Protein 8S5T (pdb70)

Organism: Rattus norvegicus (NCBI:txid10116)

GO terms:
  GO:0005634 nucleus (C, EXP)
  GO:0005515 protein binding (F, IPI)
  GO:0000139 Golgi membrane (C, IDA)
  GO:0031252 cell leading edge (C, IDA)
  GO:0050921 positive regulation of chemotaxis (P, IMP)
  GO:0060491 regulation of cell projection assembly (P, IMP)
  GO:0008092 cytoskeletal protein binding (F, IPI)
  GO:0005829 cytosol (C, TAS)
  GO:0042802 identical protein binding (F, IPI)
  GO:0031410 cytoplasmic vesicle (C, IDA)
  GO:0010324 membrane invagination (P, IDA)
  GO:0016050 vesicle organization (P, IDA)
  GO:2000370 positive regulation of clathrin-dependent endocytosis (P, IDA)
  GO:0030050 vesicle transport along actin filament (P, IDA)
  GO:0051491 positive regulation of filopodium assembly (P, IDA)
  GO:0097320 plasma membrane tubulation (P, IDA)
  GO:0006900 vesicle budding from membrane (P, IDA)
  GO:0098794 postsynapse (C, IMP)
  GO:0098978 glutamatergic synapse (C, IMP)
  GO:0098974 postsynaptic actin cytoskeleton organization (P, IMP)

InterPro domains:
  IPR000095 CRIB domain [PF00786] (199-257)
  IPR000095 CRIB domain [PS50108] (200-213)
  IPR000095 CRIB domain [SM00285] (200-236)
  IPR000697 WH1/EVH1 domain [PF00568] (28-133)
  IPR000697 WH1/EVH1 domain [PS50229] (31-138)
  IPR000697 WH1/EVH1 domain [SM00461] (31-135)
  IPR003124 WH2 domain [PF02205] (399-423)
  IPR003124 WH2 domain [PF02205] (427-446)
  IPR003124 WH2 domain [PS51082] (401-418)
  IPR003124 WH2 domain [PS51082] (429-446)
  IPR003124 WH2 domain [SM00246] (401-418)
  IPR003124 WH2 domain [SM00246] (429-446)
  IPR011026 Actin nucleation-promoting factor WAS, C-terminal [SSF47912] (204-300)
  IPR011026 Actin nucleation-promoting factor WAS, C-terminal [SSF47912] (378-489)
  IPR011993 PH-like domain superfamily [G3DSA:2.30.29.30] (6-147)
  IPR033927 WASP family, EVH1 domain [cd01205] (37-135)
  IPR036936 CRIB domain superfamily [G3DSA:3.90.810.10] (201-272)
  IPR036936 CRIB domain superfamily [G3DSA:3.90.810.10] (425-489)

Secondary structure (DSSP, 8-state):
---SS-GGGTTPPPSS-B--GGGEETTTEE-SSSS-HHHHHHHHHTT--HHHHSSHHHHHHHHHHHHHTTHHHHHHHHHHHHHHHHHHHT---/--SHHHHHHHHHHHHHHHHHHHHHHHHHHHHHHHHHHHHHHHHTTTHHHHHHHHHHHHHHHHHHHHHHHTT-S-SS--S---HHHHHHHHHHHHHHHHHHHHHHS-------HHHHHHHHHHHHGGGB-TTS-HHHHHHHHHHHTSTTSSSS--HHHHHHHHHHHHHHHHH-GGGHHHHHHHHHHHHHHHHHHHHHHHHT----GGGTTHHHHHHHHHHHHHHH-HHHHHHHHHHHHHTSS--

Solvent-accessible surface area: 17742 Å² total; per-residue (Å²): 71,202,55,87,136,73,32,114,119,56,59,114,121,147,65,57,92,114,20,98,46,62,18,88,127,68,17,142,118,14,6,87,41,1,44,78,54,0,52,60,18,68,108,103,103,22,95,20,2,59,15,0,0,8,76,4,0,35,85,8,0,77,56,5,67,69,62,21,31,55,82,26,110,25,130,74,94,121,44,128,97,42,143,5,16,71,70,0,79,80,6,1,42,54,2,5,146,16,0,46,121,29,20,103,104,54,168,142,92,63,23,4,9,4,2,0,1,1,0,0,0,2,1,1,3,15,17,7,40,70,60,34,37,2,49,64,0,3,77,37,1,22,50,10,5,1,8,97,89,31,149,60,90,11,91,70,20,18,41,91,1,0,67,3,0,19,129,0,36,116,96,58,74,88,35,16,9,59,2,17,36,18,1,0,101,44,0,14,60,10,0,112,56,30,10,45,61,53,65,152,104,138,84,75,117,99,61,15,169,7,3,78,48,0,21,123,6,6,73,28,0,13,48,36,31,13,13,2,10,0,2,0,2,4,3,0,0,7,40,0,2,87,182,140,177,38,118,12,75,21,74,40,9,18,53,115,18,98,12,115,34,53,16,43,33,7,14,55,21,54,77,0,0,48,69,141,35,18,29,96,32,1,62,73,41,2,84,128,79,65,35,37,107,65,76,0,90,60,70,135,46,0,70,96,22,20,68,116,1,71,158,69,44,17,26,62,31,16,10,50,83,28,88,139,89,58,110,94,93,121,132,134,61,91,169,202

Nearest PDB structures (foldseek):
  8s5t-assembly1_D  TM=1.004E+00  e=2.444E-31  Chlamydia
  8s5r-assembly1_B  TM=9.324E-01  e=1.170E-24  Chlamydia
  8s5r-assembly2_A  TM=9.293E-01  e=1.170E-24  Chlamydia
  8s5t-assembly1_A  TM=1.011E+00  e=2.077E-15  Rattus norvegicus
  2k42-assembly1_A  TM=7.975E-01  e=6.088E-07  Homo sapiens

Structure (mmCIF, N/CA/C/O backbone):
data_8S5T
#
_entry.id   8S5T
#
_cell.length_a   120.222
_cell.length_b   120.222
_cell.length_c   65.241
_cell.angle_alpha   90.000
_cell.angle_beta   90.000
_cell.angle_gamma   120.000
#
_symmetry.space_group_name_H-M   'P 31 2 1'
#
loop_
_entity.id
_entity.type
_entity.pdbx_description
1 polymer 'Effector SemD'
2 polymer 'Neural Wiskott-Aldrich syndrome protein'
#
loop_
_atom_site.group_PDB
_atom_site.id
_atom_site.type_symbol
_atom_site.label_atom_id
_atom_site.label_alt_id
_atom_site.label_comp_id
_atom_site.label_asym_id
_atom_site.label_entity_id
_atom_site.label_seq_id
_atom_site.pdbx_PDB_ins_code
_atom_site.Cartn_x
_atom_site.Cartn_y
_atom_site.Cartn_z
_atom_site.occupancy
_atom_site.B_iso_or_equiv
_atom_site.auth_seq_id
_atom_site.auth_comp_id
_atom_site.auth_asym_id
_atom_site.auth_atom_id
_atom_site.pdbx_PDB_model_num
ATOM 1 N N . ALA A 1 70 ? -82.21782 -42.09405 17.32839 1.000 100.31441 70 ALA D N 1
ATOM 2 C CA . ALA A 1 70 ? -81.43002 -42.75386 18.36067 1.000 104.48434 70 ALA D CA 1
ATOM 3 C C . ALA A 1 70 ? -82.28867 -43.44526 19.47043 1.000 119.90176 70 ALA D C 1
ATOM 4 O O . ALA A 1 70 ? -81.83973 -43.51205 20.62371 1.000 128.53288 70 ALA D O 1
ATOM 6 N N . MET A 1 71 ? -83.48327 -43.96781 19.11880 1.000 120.98219 71 MET D N 1
ATOM 7 C CA . MET A 1 71 ? -84.37811 -44.62750 20.08673 1.000 119.62175 71 MET D CA 1
ATOM 8 C C . MET A 1 71 ? -83.66423 -45.72304 20.88272 1.000 118.29897 71 MET D C 1
ATOM 9 O O . MET A 1 71 ? -83.64489 -45.69492 22.12076 1.000 123.18071 71 MET D O 1
ATOM 14 N N . SER A 1 72 ? -83.10028 -46.71518 20.18339 1.000 108.10122 72 SER D N 1
ATOM 15 C CA . SER A 1 72 ? -82.46208 -47.85760 20.83119 1.000 109.31879 72 SER D CA 1
ATOM 16 C C . SER A 1 72 ? -81.23150 -47.43910 21.64092 1.000 111.66527 72 SER D C 1
ATOM 17 O O . SER A 1 72 ? -80.59050 -46.41577 21.37434 1.000 107.84036 72 SER D O 1
ATOM 20 N N . SER A 1 73 ? -80.89958 -48.25311 22.64992 1.000 114.06785 73 SER D N 1
ATOM 21 C CA . SER A 1 73 ? -79.72725 -47.96978 23.47258 1.000 113.76095 73 SER D CA 1
ATOM 22 C C . SER A 1 73 ? -78.44825 -48.02318 22.65196 1.000 107.59859 73 SER D C 1
ATOM 23 O O . SER A 1 73 ? -77.41899 -47.47064 23.06600 1.000 106.56550 73 SER D O 1
ATOM 26 N N . GLU A 1 74 ? -78.50318 -48.63753 21.47611 1.000 103.82048 74 GLU D N 1
ATOM 27 C CA . GLU A 1 74 ? -77.28687 -49.06062 20.81591 1.000 102.67112 74 GLU D CA 1
ATOM 28 C C . GLU A 1 74 ? -77.00020 -48.21738 19.58836 1.000 97.07906 74 GLU D C 1
ATOM 29 O O . GLU A 1 74 ? -75.86411 -48.17457 19.11187 1.000 94.70709 74 GLU D O 1
ATOM 35 N N . VAL A 1 75 ? -78.04940 -47.58280 19.07650 1.000 96.57398 75 VAL D N 1
ATOM 36 C CA . VAL A 1 75 ? -77.98932 -46.52995 18.07696 1.000 90.41239 75 VAL D CA 1
ATOM 37 C C . VAL A 1 75 ? -77.76563 -45.17261 18.71875 1.000 93.29120 75 VAL D C 1
ATOM 38 O O . VAL A 1 75 ? -77.23884 -44.25632 18.07844 1.000 94.63313 75 VAL D O 1
ATOM 42 N N . ALA A 1 76 ? -78.19376 -44.98957 19.96422 1.000 95.50697 76 ALA D N 1
ATOM 43 C CA . ALA A 1 76 ? -77.94222 -43.71179 20.59563 1.000 90.46536 76 ALA D CA 1
ATOM 44 C C . ALA A 1 76 ? -76.45167 -43.49699 20.78674 1.000 93.85013 76 ALA D C 1
ATOM 45 O O . ALA A 1 76 ? -75.97605 -42.36364 20.65216 1.000 92.27045 76 ALA D O 1
ATOM 47 N N . LYS A 1 77 ? -75.70122 -44.57372 21.07183 1.000 93.94979 77 LYS D N 1
ATOM 48 C CA . LYS A 1 77 ? -74.24944 -44.46225 21.19404 1.000 92.54417 77 LYS D CA 1
ATOM 49 C C . LYS A 1 77 ? -73.61181 -44.16939 19.84702 1.000 93.73779 77 LYS D C 1
ATOM 50 O O . LYS A 1 77 ? -72.70939 -43.33225 19.74900 1.000 96.29997 77 LYS D O 1
ATOM 56 N N . LEU A 1 78 ? -74.02389 -44.89039 18.80185 1.000 91.49918 78 LEU D N 1
ATOM 57 C CA . LEU A 1 78 ? -73.56828 -44.53886 17.46277 1.000 84.46499 78 LEU D CA 1
ATOM 58 C C . LEU A 1 78 ? -73.82273 -43.07157 17.16961 1.000 88.34767 78 LEU D C 1
ATOM 59 O O . LEU A 1 78 ? -72.93487 -42.35865 16.68849 1.000 89.52460 78 LEU D O 1
ATOM 64 N N . VAL A 1 79 ? -75.03756 -42.59874 17.45326 1.000 88.56612 79 VAL D N 1
ATOM 65 C CA . VAL A 1 79 ? -75.34485 -41.20389 17.18312 1.000 83.08500 79 VAL D CA 1
ATOM 66 C C . VAL A 1 79 ? -74.43851 -40.31595 18.00371 1.000 86.41161 79 VAL D C 1
ATOM 67 O O . VAL A 1 79 ? -73.78536 -39.41688 17.47172 1.000 89.37833 79 VAL D O 1
ATOM 71 N N . SER A 1 80 ? -74.33979 -40.59285 19.30473 1.000 89.93821 80 SER D N 1
ATOM 72 C CA . SER A 1 80 ? -73.52577 -39.75040 20.17641 1.000 91.70015 80 SER D CA 1
ATOM 73 C C . SER A 1 80 ? -72.06633 -39.71442 19.72635 1.000 88.05956 80 SER D C 1
ATOM 74 O O . SER A 1 80 ? -71.47250 -38.63497 19.60155 1.000 87.90366 80 SER D O 1
ATOM 77 N N . GLU A 1 81 ? -71.46774 -40.88541 19.48062 1.000 86.46760 81 GLU D N 1
ATOM 78 C CA . GLU A 1 81 ? -70.04735 -40.91784 19.14516 1.000 87.77949 81 GLU D CA 1
ATOM 79 C C . GLU A 1 81 ? -69.76069 -40.14250 17.86839 1.000 88.78425 81 GLU D C 1
ATOM 80 O O . GLU A 1 81 ? -68.82193 -39.33552 17.81815 1.000 93.51529 81 GLU D O 1
ATOM 86 N N . LEU A 1 82 ? -70.56282 -40.36775 16.82721 1.000 82.00236 82 LEU D N 1
ATOM 87 C CA . LEU A 1 82 ? -70.35124 -39.66201 15.57001 1.000 79.03972 82 LEU D CA 1
ATOM 88 C C . LEU A 1 82 ? -70.66678 -38.17007 15.71198 1.000 80.66876 82 LEU D C 1
ATOM 89 O O . LEU A 1 82 ? -69.89125 -37.32517 15.25012 1.000 77.50026 82 LEU D O 1
ATOM 94 N N . LYS A 1 83 ? -71.81294 -37.82834 16.32496 1.000 82.22915 83 LYS D N 1
ATOM 95 C CA . LYS A 1 83 ? -72.08384 -36.46751 16.78805 1.000 81.41258 83 LYS D CA 1
ATOM 96 C C . LYS A 1 83 ? -70.82746 -35.79874 17.29556 1.000 86.11338 83 LYS D C 1
ATOM 97 O O . LYS A 1 83 ? -70.39941 -34.75365 16.79091 1.000 83.83500 83 LYS D O 1
ATOM 103 N N . ASP A 1 84 ? -70.24064 -36.42442 18.31499 1.000 89.13766 84 ASP D N 1
ATOM 104 C CA . ASP A 1 84 ? -69.07726 -35.87343 18.99402 1.000 90.79480 84 ASP D CA 1
ATOM 105 C C . ASP A 1 84 ? -67.89301 -35.74801 18.04123 1.000 90.09984 84 ASP D C 1
ATOM 106 O O . ASP A 1 84 ? -67.30372 -34.66552 17.89398 1.000 88.17632 84 ASP D O 1
ATOM 111 N N . ALA A 1 85 ? -67.54068 -36.85283 17.37696 1.000 86.75722 85 ALA D N 1
ATOM 112 C CA . ALA A 1 85 ? -66.45777 -36.84569 16.39714 1.000 87.63754 85 ALA D CA 1
ATOM 113 C C . ALA A 1 85 ? -66.57906 -35.68082 15.40825 1.000 88.78297 85 ALA D C 1
ATOM 114 O O . ALA A 1 85 ? -65.60842 -34.95239 15.15811 1.000 86.39037 85 ALA D O 1
ATOM 116 N N . VAL A 1 86 ? -67.76730 -35.48592 14.83435 1.000 87.24024 86 VAL D N 1
ATOM 117 C CA . VAL A 1 86 ? -67.92436 -34.41067 13.85968 1.000 83.17946 86 VAL D CA 1
ATOM 118 C C . VAL A 1 86 ? -67.79702 -33.05641 14.53496 1.000 85.25539 86 VAL D C 1
ATOM 119 O O . VAL A 1 86 ? -67.24643 -32.11200 13.95852 1.000 87.84390 86 VAL D O 1
ATOM 123 N N . HIS A 1 87 ? -68.30065 -32.92799 15.75940 1.000 87.00136 87 HIS D N 1
ATOM 124 C CA . HIS A 1 87 ? -68.35182 -31.59249 16.33339 1.000 88.09031 87 HIS D CA 1
ATOM 125 C C . HIS A 1 87 ? -66.97554 -31.16160 16.80016 1.000 88.67750 87 HIS D C 1
ATOM 126 O O . HIS A 1 87 ? -66.51312 -30.06374 16.46699 1.000 89.00501 87 HIS D O 1
ATOM 133 N N . SER A 1 88 ? -66.29613 -32.02852 17.55128 1.000 84.44333 88 SER D N 1
ATOM 134 C CA . SER A 1 88 ? -65.03552 -31.61370 18.14045 1.000 84.92902 88 SER D CA 1
ATOM 135 C C . SER A 1 88 ? -63.93543 -31.54088 17.09514 1.000 82.37415 88 SER D C 1
ATOM 136 O O . SER A 1 88 ? -62.95883 -30.81130 17.28445 1.000 85.89616 88 SER D O 1
ATOM 139 N N . HIS A 1 89 ? -64.08386 -32.25312 15.97841 1.000 82.85899 89 HIS D N 1
ATOM 140 C CA . HIS A 1 89 ? -63.26291 -31.95111 14.80648 1.000 87.90610 89 HIS D CA 1
ATOM 141 C C . HIS A 1 89 ? -63.46229 -30.50860 14.35122 1.000 87.32936 89 HIS D C 1
ATOM 142 O O . HIS A 1 89 ? -62.54302 -29.68582 14.41906 1.000 88.89115 89 HIS D O 1
ATOM 149 N N . ALA A 1 90 ? -64.66237 -30.19183 13.85332 1.000 86.43153 90 ALA D N 1
ATOM 150 C CA . ALA A 1 90 ? -64.94108 -28.85645 13.34348 1.000 86.50983 90 ALA D CA 1
ATOM 151 C C . ALA A 1 90 ? -64.83057 -27.79536 14.43263 1.000 87.50778 90 ALA D C 1
ATOM 152 O O . ALA A 1 90 ? -64.75356 -26.59625 14.11775 1.000 84.01481 90 ALA D O 1
ATOM 154 N N . GLU A 1 91 ? -64.82880 -28.21313 15.70357 1.000 87.12852 91 GLU D N 1
ATOM 155 C CA . GLU A 1 91 ? -64.52531 -27.30095 16.79728 1.000 85.44641 91 GLU D CA 1
ATOM 156 C C . GLU A 1 91 ? -63.04198 -26.96908 16.83688 1.000 84.02062 91 GLU D C 1
ATOM 157 O O . GLU A 1 91 ? -62.66443 -25.79411 16.83200 1.000 83.85001 91 GLU D O 1
ATOM 163 N N . SER A 1 92 ? -62.19261 -27.99266 16.86452 1.000 83.17274 92 SER D N 1
ATOM 164 C CA . SER A 1 92 ? -60.75450 -27.79475 16.76794 1.000 80.12871 92 SER D CA 1
ATOM 165 C C . SER A 1 92 ? -60.33273 -27.08259 15.48071 1.000 81.00898 92 SER D C 1
ATOM 166 O O . SER A 1 92 ? -59.27203 -26.45137 15.46028 1.000 79.50945 92 SER D O 1
ATOM 169 N N . GLN A 1 93 ? -61.11037 -27.18299 14.39630 1.000 84.98952 93 GLN D N 1
ATOM 170 C CA . GLN A 1 93 ? -60.80209 -26.37946 13.21075 1.000 81.00581 93 GLN D CA 1
ATOM 171 C C . GLN A 1 93 ? -61.05727 -24.90417 13.45101 1.000 80.07741 93 GLN D C 1
ATOM 172 O O . GLN A 1 93 ? -60.31408 -24.07003 12.92445 1.000 80.40504 93 GLN D O 1
ATOM 178 N N . LYS A 1 94 ? -62.11038 -24.56589 14.21426 1.000 82.89051 94 LYS D N 1
ATOM 179 C CA . LYS A 1 94 ? -62.37716 -23.16773 14.53883 1.000 75.09171 94 LYS D CA 1
ATOM 180 C C . LYS A 1 94 ? -61.20391 -22.56000 15.28041 1.000 75.21837 94 LYS D C 1
ATOM 181 O O . LYS A 1 94 ? -60.71916 -21.48448 14.91748 1.000 84.08104 94 LYS D O 1
ATOM 187 N N . VAL A 1 95 ? -60.72887 -23.24177 16.31783 1.000 74.16740 95 VAL D N 1
ATOM 188 C CA . VAL A 1 95 ? -59.55529 -22.82323 17.08147 1.000 78.41138 95 VAL D CA 1
ATOM 189 C C . VAL A 1 95 ? -58.38221 -22.51073 16.15528 1.000 81.86576 95 VAL D C 1
ATOM 190 O O . VAL A 1 95 ? -58.02299 -21.34095 15.97068 1.000 83.96133 95 VAL D O 1
ATOM 194 N N . LEU A 1 96 ? -57.78435 -23.55300 15.57078 1.000 80.31007 96 LEU D N 1
ATOM 195 C CA . LEU A 1 96 ? -56.74727 -23.41766 14.55531 1.000 78.36302 96 LEU D CA 1
ATOM 196 C C . LEU A 1 96 ? -56.95147 -22.23753 13.61958 1.000 81.21050 96 LEU D C 1
ATOM 197 O O . LEU A 1 96 ? -55.98184 -21.56919 13.25235 1.000 84.99051 96 LEU D O 1
ATOM 202 N N . LYS A 1 97 ? -58.19170 -21.99202 13.19271 1.000 80.45687 97 LYS D N 1
ATOM 203 C CA . LYS A 1 97 ? -58.42170 -20.89470 12.26168 1.000 84.28891 97 LYS D CA 1
ATOM 204 C C . LYS A 1 97 ? -58.15255 -19.55046 12.92218 1.000 82.96763 97 LYS D C 1
ATOM 205 O O . LYS A 1 97 ? -57.53996 -18.66562 12.30940 1.000 85.76055 97 LYS D O 1
ATOM 211 N N . LYS A 1 98 ? -58.59024 -19.38729 14.17539 1.000 77.29707 98 LYS D N 1
ATOM 212 C CA . LYS A 1 98 ? -58.33981 -18.14820 14.90740 1.000 85.65498 98 LYS D CA 1
ATOM 213 C C . LYS A 1 98 ? -56.85027 -17.93627 15.14690 1.000 86.75204 98 LYS D C 1
ATOM 214 O O . LYS A 1 98 ? -56.32793 -16.83659 14.92228 1.000 90.86479 98 LYS D O 1
ATOM 220 N N . VAL A 1 99 ? -56.15728 -18.96840 15.63092 1.000 79.74914 99 VAL D N 1
ATOM 221 C CA . VAL A 1 99 ? -54.71292 -18.87757 15.81706 1.000 79.25071 99 VAL D CA 1
ATOM 222 C C . VAL A 1 99 ? -54.02704 -18.54863 14.48844 1.000 83.36980 99 VAL D C 1
ATOM 223 O O . VAL A 1 99 ? -53.16094 -17.66923 14.42122 1.000 83.27317 99 VAL D O 1
ATOM 227 N N . SER A 1 100 ? -54.42886 -19.22412 13.40149 1.000 86.98885 100 SER D N 1
ATOM 228 C CA . SER A 1 100 ? -53.87155 -18.92937 12.07768 1.000 83.81441 100 SER D CA 1
ATOM 229 C C . SER A 1 100 ? -54.07846 -17.47255 11.69463 1.000 83.19098 100 SER D C 1
ATOM 230 O O . SER A 1 100 ? -53.12194 -16.77162 11.35730 1.000 86.22977 100 SER D O 1
ATOM 233 N N . GLN A 1 101 ? -55.32889 -17.00051 11.73359 1.000 86.88133 101 GLN D N 1
ATOM 234 C CA . GLN A 1 101 ? -55.62027 -15.60677 11.38563 1.000 88.70562 101 GLN D CA 1
ATOM 235 C C . GLN A 1 101 ? -54.84797 -14.60206 12.24503 1.000 87.69332 101 GLN D C 1
ATOM 236 O O . GLN A 1 101 ? -54.43175 -13.54610 11.74489 1.000 85.59355 101 GLN D O 1
ATOM 242 N N . GLU A 1 102 ? -54.64001 -14.89894 13.52983 1.000 88.36374 102 GLU D N 1
ATOM 243 C CA . GLU A 1 102 ? -53.76891 -14.04401 14.33533 1.000 87.99693 102 GLU D CA 1
ATOM 244 C C . GLU A 1 102 ? -52.36200 -14.02292 13.76024 1.000 84.46950 102 GLU D C 1
ATOM 245 O O . GLU A 1 102 ? -51.84548 -12.97375 13.36524 1.000 85.89479 102 GLU D O 1
ATOM 251 N N . LEU A 1 103 ? -51.74602 -15.19507 13.66888 1.000 87.05265 103 LEU D N 1
ATOM 252 C CA . LEU A 1 103 ? -50.39077 -15.31083 13.15208 1.000 80.81255 103 LEU D CA 1
ATOM 253 C C . LEU A 1 103 ? -50.25034 -14.67752 11.77032 1.000 77.62010 103 LEU D C 1
ATOM 254 O O . LEU A 1 103 ? -49.19678 -14.12001 11.45127 1.000 74.28705 103 LEU D O 1
ATOM 259 N N . GLN A 1 104 ? -51.31749 -14.72136 10.96413 1.000 78.82767 104 GLN D N 1
ATOM 260 C CA . GLN A 1 104 ? -51.31367 -14.15932 9.61454 1.000 74.80645 104 GLN D CA 1
ATOM 261 C C . GLN A 1 104 ? -51.30943 -12.63513 9.62279 1.000 78.63488 104 GLN D C 1
ATOM 262 O O . GLN A 1 104 ? -50.50866 -12.00824 8.92849 1.000 77.39919 104 GLN D O 1
ATOM 268 N N . THR A 1 105 ? -52.24207 -12.01287 10.34637 1.000 84.41986 105 THR D N 1
ATOM 269 C CA . THR A 1 105 ? -52.28704 -10.55091 10.35721 1.000 86.35356 105 THR D CA 1
ATOM 270 C C . THR A 1 105 ? -51.01937 -9.96534 10.97922 1.000 85.60789 105 THR D C 1
ATOM 271 O O . THR A 1 105 ? -50.50165 -8.94025 10.51190 1.000 87.98124 105 THR D O 1
ATOM 275 N N . LYS A 1 106 ? -50.48839 -10.61660 12.01565 1.000 80.55057 106 LYS D N 1
ATOM 276 C CA . LYS A 1 106 ? -49.28591 -10.10792 12.66531 1.000 84.25529 106 LYS D CA 1
ATOM 277 C C . LYS A 1 106 ? -48.10816 -10.12059 11.70281 1.000 91.53174 106 LYS D C 1
ATOM 278 O O . LYS A 1 106 ? -47.48864 -9.08238 11.44338 1.000 94.64254 106 LYS D O 1
ATOM 284 N N . TRP A 1 107 ? -47.79381 -11.29870 11.15520 1.000 90.57552 107 TRP D N 1
ATOM 285 C CA . TRP A 1 107 ? -46.66769 -11.42779 10.24094 1.000 85.46842 107 TRP D CA 1
ATOM 286 C C . TRP A 1 107 ? -46.85546 -10.55869 9.01263 1.000 87.29287 107 TRP D C 1
ATOM 287 O O . TRP A 1 107 ? -45.88165 -10.02716 8.47504 1.000 92.45604 107 TRP D O 1
ATOM 298 N N . THR A 1 108 ? -48.08915 -10.43862 8.52846 1.000 84.75605 108 THR D N 1
ATOM 299 C CA . THR A 1 108 ? -48.31889 -9.60160 7.36557 1.000 85.95516 108 THR D CA 1
ATOM 300 C C . THR A 1 108 ? -47.99515 -8.16834 7.69948 1.000 92.31662 108 THR D C 1
ATOM 301 O O . THR A 1 108 ? -47.27899 -7.49351 6.95610 1.000 100.42890 108 THR D O 1
ATOM 305 N N . ASP A 1 109 ? -48.52779 -7.68219 8.82007 1.000 93.01580 109 ASP D N 1
ATOM 306 C CA . ASP A 1 109 ? -48.21681 -6.32643 9.24493 1.000 100.52739 109 ASP D CA 1
ATOM 307 C C . ASP A 1 109 ? -46.71808 -6.16045 9.46756 1.000 100.03409 109 ASP D C 1
ATOM 308 O O . ASP A 1 109 ? -46.08074 -5.27395 8.88842 1.000 101.05889 109 ASP D O 1
ATOM 313 N N . TRP A 1 110 ? -46.13633 -7.03158 10.28798 1.000 96.53708 110 TRP D N 1
ATOM 314 C CA . TRP A 1 110 ? -44.73076 -6.91008 10.64073 1.000 95.12030 110 TRP D CA 1
ATOM 315 C C . TRP A 1 110 ? -43.82677 -6.91613 9.40999 1.000 100.09812 110 TRP D C 1
ATOM 316 O O . TRP A 1 110 ? -42.76576 -6.28577 9.40134 1.000 103.47191 110 TRP D O 1
ATOM 327 N N . GLU A 1 111 ? -44.20884 -7.65324 8.36937 1.000 101.43751 111 GLU D N 1
ATOM 328 C CA . GLU A 1 111 ? -43.45278 -7.59541 7.12767 1.000 99.70462 111 GLU D CA 1
ATOM 329 C C . GLU A 1 111 ? -43.61974 -6.22825 6.48319 1.000 102.03536 111 GLU D C 1
ATOM 330 O O . GLU A 1 111 ? -42.63246 -5.54224 6.18966 1.000 102.90973 111 GLU D O 1
ATOM 336 N N . ASN A 1 112 ? -44.88063 -5.80018 6.30839 1.000 100.71099 112 ASN D N 1
ATOM 337 C CA . ASN A 1 112 ? -45.23053 -4.59393 5.56001 1.000 106.71126 112 ASN D CA 1
ATOM 338 C C . ASN A 1 112 ? -44.88888 -3.31149 6.30277 1.000 111.35541 112 ASN D C 1
ATOM 339 O O . ASN A 1 112 ? -44.85661 -2.23770 5.68661 1.000 114.30403 112 ASN D O 1
ATOM 344 N N . ASN A 1 113 ? -44.66111 -3.39283 7.60887 1.000 108.91758 113 ASN D N 1
ATOM 345 C CA . ASN A 1 113 ? -44.34158 -2.20877 8.38688 1.000 109.20998 113 ASN D CA 1
ATOM 346 C C . ASN A 1 113 ? -42.89121 -2.33023 8.83018 1.000 109.27481 113 ASN D C 1
ATOM 347 O O . ASN A 1 113 ? -41.96998 -1.91120 8.11767 1.000 111.87575 113 ASN D O 1
ATOM 352 N N . ARG A 1 114 ? -42.69300 -2.98948 9.97268 1.000 106.20173 114 ARG D N 1
ATOM 353 C CA . ARG A 1 114 ? -41.41591 -3.13016 10.67152 1.000 113.47797 114 ARG D CA 1
ATOM 354 C C . ARG A 1 114 ? -40.24766 -3.70312 9.85561 1.000 115.20225 114 ARG D C 1
ATOM 355 O O . ARG A 1 114 ? -39.19716 -4.02465 10.43452 1.000 110.86901 114 ARG D O 1
ATOM 363 N N . GLY A 1 115 ? -40.42643 -3.84692 8.53158 1.000 114.31845 115 GLY D N 1
ATOM 364 C CA . GLY A 1 115 ? -39.40257 -4.29716 7.61125 1.000 108.20929 115 GLY D CA 1
ATOM 365 C C . GLY A 1 115 ? -38.41832 -5.31423 8.16039 1.000 104.62108 115 GLY D C 1
ATOM 366 O O . GLY A 1 115 ? -38.78321 -6.4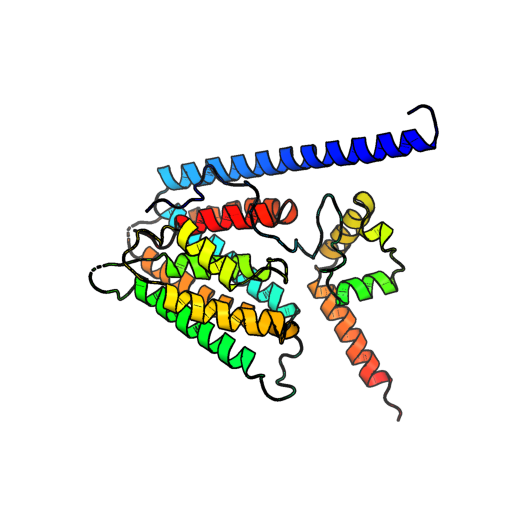2560 8.56291 1.000 100.90605 115 GLY D O 1
ATOM 367 N N . PRO A 1 116 ? -37.137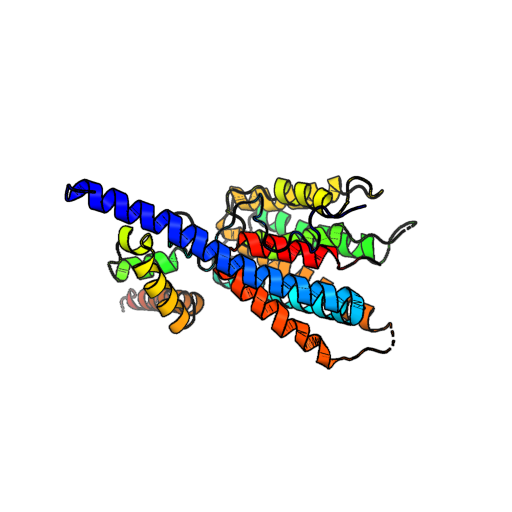44 -4.93285 8.20164 1.000 100.34853 116 PRO D N 1
ATOM 368 C CA . PRO A 1 116 ? -36.08600 -5.89112 8.56228 1.000 99.33294 116 PRO D CA 1
ATOM 369 C C . PRO A 1 116 ? -36.12090 -6.35734 10.00979 1.000 102.27291 116 PRO D C 1
ATOM 370 O O . PRO A 1 116 ? -35.31394 -7.22452 10.38053 1.000 99.20476 116 PRO D O 1
ATOM 374 N N . ASP A 1 117 ? -37.02538 -5.84581 10.84580 1.000 101.31783 117 ASP D N 1
ATOM 375 C CA . ASP A 1 117 ? -37.15100 -6.43675 12.17431 1.000 104.24271 117 ASP D CA 1
ATOM 376 C C . ASP A 1 117 ? -37.97554 -7.71555 12.14232 1.000 105.48497 117 ASP D C 1
ATOM 377 O O . ASP A 1 117 ? -37.76440 -8.61729 12.97032 1.000 102.12000 117 ASP D O 1
ATOM 382 N N . TYR A 1 118 ? -38.92276 -7.79692 11.20664 1.000 104.13604 118 TYR D N 1
ATOM 383 C CA . TYR A 1 118 ? -39.56465 -9.06671 10.89871 1.000 101.03866 118 TYR D CA 1
ATOM 384 C C . TYR A 1 118 ? -38.51630 -10.12081 10.56171 1.000 99.80274 118 TYR D C 1
ATOM 385 O O . TYR A 1 118 ? -38.28028 -11.05296 11.34376 1.000 97.05968 118 TYR D O 1
ATOM 394 N N . LEU A 1 119 ? -37.84685 -9.95289 9.41476 1.000 97.12266 119 LEU D N 1
ATOM 395 C CA . LEU A 1 119 ? -36.67066 -10.74092 9.05502 1.000 92.41449 119 LEU D CA 1
ATOM 396 C C . LEU A 1 119 ? -35.81508 -11.10796 10.26539 1.000 89.50509 119 LEU D C 1
ATOM 397 O O . LEU A 1 119 ? -35.58590 -12.28730 10.55248 1.000 85.92668 119 LEU D O 1
ATOM 402 N N . LEU A 1 120 ? -35.36313 -10.10816 11.01152 1.000 89.41477 120 LEU D N 1
ATOM 403 C CA . LEU A 1 120 ? -34.55482 -10.41760 12.17783 1.000 92.10490 120 LEU D CA 1
ATOM 404 C C . LEU A 1 120 ? -35.28949 -11.32851 13.14351 1.000 91.83864 120 LEU D C 1
ATOM 405 O O . LEU A 1 120 ? -34.66438 -12.18808 13.77107 1.000 96.36761 120 LEU D O 1
ATOM 410 N N . HIS A 1 121 ? -36.60956 -11.17664 13.28881 1.000 90.33765 121 HIS D N 1
ATOM 411 C CA . HIS A 1 121 ? -37.23055 -12.06353 14.26774 1.000 93.68312 121 HIS D CA 1
ATOM 412 C C . HIS A 1 121 ? -37.43740 -13.44567 13.67686 1.000 93.50877 121 HIS D C 1
ATOM 413 O O . HIS A 1 121 ? -37.36807 -14.44827 14.40051 1.000 90.64940 121 HIS D O 1
ATOM 420 N N . GLY A 1 122 ? -37.67836 -13.50450 12.36628 1.000 93.41988 122 GLY D N 1
ATOM 421 C CA . GLY A 1 122 ? -37.84587 -14.78484 11.70891 1.000 89.60378 122 GLY D CA 1
ATOM 422 C C . GLY A 1 122 ? -36.66740 -15.70281 11.94294 1.000 91.65733 122 GLY D C 1
ATOM 423 O O . GLY A 1 122 ? -36.83904 -16.90534 12.16836 1.000 95.94058 122 GLY D O 1
ATOM 424 N N . TYR A 1 123 ? -35.45562 -15.15035 11.91813 1.000 87.58525 123 TYR D N 1
ATOM 425 C CA . TYR A 1 123 ? -34.29792 -15.99461 12.15604 1.000 88.89606 123 TYR D CA 1
ATOM 426 C C . TYR A 1 123 ? -34.36485 -16.56578 13.55977 1.000 86.98577 123 TYR D C 1
ATOM 427 O O . TYR A 1 123 ? -34.13745 -17.76003 13.77336 1.000 86.80401 123 TYR D O 1
ATOM 436 N N . ARG A 1 124 ? -34.76978 -15.74727 14.51564 1.000 86.80596 124 ARG D N 1
ATOM 437 C CA . ARG A 1 124 ? -34.75452 -16.20154 15.89284 1.000 91.67818 124 ARG D CA 1
ATOM 438 C C . ARG A 1 124 ? -35.83647 -17.24240 16.14383 1.000 91.73166 124 ARG D C 1
ATOM 439 O O . ARG A 1 124 ? -35.64072 -18.14872 16.96757 1.000 89.74524 124 ARG D O 1
ATOM 447 N N . VAL A 1 125 ? -36.97568 -17.13195 15.44329 1.000 91.94538 125 VAL D N 1
ATOM 448 C CA . VAL A 1 125 ? -38.04786 -18.11786 15.58949 1.000 85.01251 125 VAL D CA 1
ATOM 449 C C . VAL A 1 125 ? -37.59664 -19.46452 15.05031 1.000 86.59640 125 VAL D C 1
ATOM 450 O O . VAL A 1 125 ? -37.79920 -20.50784 15.68819 1.000 85.51716 125 VAL D O 1
ATOM 454 N N . ILE A 1 126 ? -37.01028 -19.45872 13.84460 1.000 85.06068 126 ILE D N 1
ATOM 455 C CA . ILE A 1 126 ? -36.25597 -20.61238 13.35411 1.000 84.65094 126 ILE D CA 1
ATOM 456 C C . ILE A 1 126 ? -35.16590 -21.02591 14.32957 1.000 89.83012 126 ILE D C 1
ATOM 457 O O . ILE A 1 126 ? -35.11518 -22.18197 14.77587 1.000 87.48695 126 ILE D O 1
ATOM 462 N N . ALA A 1 127 ? -34.25648 -20.10130 14.64986 1.000 89.61049 127 ALA D N 1
ATOM 463 C CA . ALA A 1 127 ? -33.14376 -20.45609 15.52640 1.000 90.41258 127 ALA D CA 1
ATOM 464 C C . ALA A 1 127 ? -33.64057 -21.17372 16.77789 1.000 90.58999 127 ALA D C 1
ATOM 465 O O . ALA A 1 127 ? -33.03979 -22.16391 17.22271 1.000 87.45517 127 ALA D O 1
ATOM 467 N N . ARG A 1 128 ? -34.77476 -20.71758 17.31931 1.000 86.13275 128 ARG D N 1
ATOM 468 C CA . ARG A 1 128 ? -35.34699 -21.35615 18.49044 1.000 86.36665 128 ARG D CA 1
ATOM 469 C C . ARG A 1 128 ? -35.84899 -22.75627 18.16473 1.000 91.61885 128 ARG D C 1
ATOM 470 O O . ARG A 1 128 ? -35.75560 -23.65990 19.00678 1.000 91.17232 128 ARG D O 1
ATOM 478 N N . ALA A 1 129 ? -36.37166 -22.95830 16.94043 1.000 91.58069 129 ALA D N 1
ATOM 479 C CA . ALA A 1 129 ? -36.98358 -24.23350 16.54724 1.000 90.35117 129 ALA D CA 1
ATOM 480 C C . ALA A 1 129 ? -35.95618 -25.31839 16.23689 1.000 88.00253 129 ALA D C 1
ATOM 481 O O . ALA A 1 129 ? -36.27161 -26.51595 16.33447 1.000 78.56757 129 ALA D O 1
ATOM 483 N N . LEU A 1 130 ? -34.74694 -24.90351 15.83181 1.000 90.94064 130 LEU D N 1
ATOM 484 C CA . LEU A 1 130 ? -33.62082 -25.81491 15.64195 1.000 86.39316 130 LEU D CA 1
ATOM 485 C C . LEU A 1 130 ? -33.11145 -26.32509 16.97149 1.000 88.28532 130 LEU D C 1
ATOM 486 O O . LEU A 1 130 ? -32.86146 -27.52328 17.13966 1.000 88.51850 130 LEU D O 1
ATOM 491 N N . GLN A 1 131 ? -32.92947 -25.41078 17.92143 1.000 90.01575 131 GLN D N 1
ATOM 492 C CA . GLN A 1 131 ? -32.57058 -25.80371 19.27322 1.000 94.45135 131 GLN D CA 1
ATOM 493 C C . GLN A 1 131 ? -33.60420 -26.75617 19.87320 1.000 95.15866 131 GLN D C 1
ATOM 494 O O . GLN A 1 131 ? -33.23054 -27.68794 20.59991 1.000 92.06982 131 GLN D O 1
ATOM 500 N N . GLN A 1 132 ? -34.90132 -26.55519 19.57481 1.000 92.55742 132 GLN D N 1
ATOM 50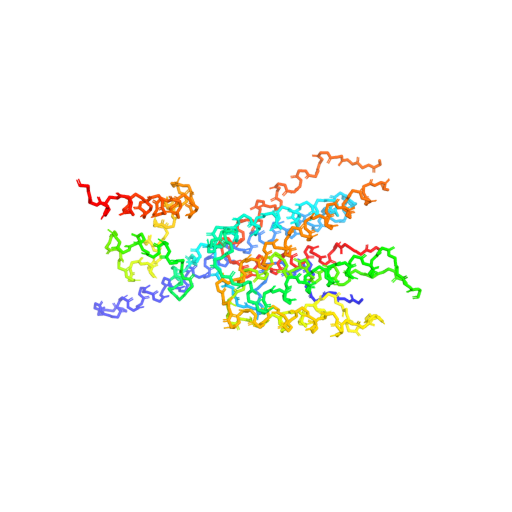1 C CA . GLN A 1 132 ? -35.92546 -27.42754 20.15264 1.000 93.77817 132 GLN D CA 1
ATOM 502 C C . GLN A 1 132 ? -35.81485 -28.84418 19.61323 1.000 89.22437 132 GLN D C 1
ATOM 503 O O . GLN A 1 132 ? -35.93220 -29.80910 20.37225 1.000 88.09725 132 GLN D O 1
ATOM 509 N N . THR A 1 133 ? -35.62892 -29.00131 18.30362 1.000 90.42898 133 THR D N 1
ATOM 510 C CA . THR A 1 133 ? -35.47555 -30.36011 17.79727 1.000 95.26997 133 THR D CA 1
ATOM 511 C C . THR A 1 133 ? -34.17451 -30.98153 18.29906 1.000 96.07933 133 THR D C 1
ATOM 512 O O . THR A 1 133 ? -34.11222 -32.20291 18.50673 1.000 93.21339 133 THR D O 1
ATOM 516 N N . TYR A 1 134 ? -33.14955 -30.15974 18.55447 1.000 93.66772 134 TYR D N 1
ATOM 517 C CA . TYR A 1 134 ? -31.91132 -30.68538 19.11454 1.000 91.60802 134 TYR D CA 1
ATOM 518 C C . TYR A 1 134 ? -32.18779 -31.40720 20.42262 1.000 91.05296 134 TYR D C 1
ATOM 519 O O . TYR A 1 134 ? -31.99103 -32.62247 20.53411 1.000 86.66190 134 TYR D O 1
ATOM 528 N N . THR A 1 135 ? -32.70141 -30.66867 21.40958 1.000 93.00244 135 THR D N 1
ATOM 529 C CA . THR A 1 135 ? -32.94727 -31.23227 22.73225 1.000 88.94515 135 THR D CA 1
ATOM 530 C C . THR A 1 135 ? -34.02289 -32.30631 22.71035 1.000 83.37368 135 THR D C 1
ATOM 531 O O . THR A 1 135 ? -33.94626 -33.26788 23.48900 1.000 84.40619 135 THR D O 1
ATOM 535 N N . GLU A 1 136 ? -35.02610 -32.17020 21.83676 1.000 86.14809 136 GLU D N 1
ATOM 536 C CA . GLU A 1 136 ? -36.02976 -33.22663 21.71512 1.000 90.70670 136 GLU D CA 1
ATOM 537 C C . GLU A 1 136 ? -35.39006 -34.52292 21.24519 1.000 88.38187 136 GLU D C 1
ATOM 538 O O . GLU A 1 136 ? -35.56971 -35.57877 21.86681 1.000 87.87152 136 GLU D O 1
ATOM 544 N N . GLN A 1 137 ? -34.61385 -34.45422 20.15650 1.000 89.36655 137 GLN D N 1
ATOM 545 C CA . GLN A 1 137 ? -33.98644 -35.65243 19.60217 1.000 92.60358 137 GLN D CA 1
ATOM 546 C C . GLN A 1 137 ? -32.78278 -36.11635 20.41757 1.000 93.01224 137 GLN D C 1
ATOM 547 O O . GLN A 1 137 ? -32.35450 -37.26914 20.27831 1.000 86.33593 137 GLN D O 1
ATOM 553 N N . SER A 1 138 ? -32.22375 -35.23933 21.25104 1.000 93.34618 138 SER D N 1
ATOM 554 C CA . SER A 1 138 ? -31.19441 -35.66196 22.18175 1.000 85.45834 138 SER D CA 1
ATOM 555 C C . SER A 1 138 ? -31.70031 -36.77684 23.07197 1.000 92.60610 138 SER D C 1
ATOM 556 O O . SER A 1 138 ? -30.95097 -37.70303 23.40811 1.000 97.40254 138 SER D O 1
ATOM 559 N N . MET A 1 139 ? -32.97717 -36.74034 23.42559 1.000 95.47259 139 MET D N 1
ATOM 560 C CA . MET A 1 139 ? -33.45567 -37.67991 24.42165 1.000 103.82345 139 MET D CA 1
ATOM 561 C C . MET A 1 139 ? -34.00930 -38.96253 23.79705 1.000 98.27760 139 MET D C 1
ATOM 562 O O . MET A 1 139 ? -34.54202 -39.81930 24.51436 1.000 93.70590 139 MET D O 1
ATOM 567 N N . LEU A 1 140 ? -33.85025 -39.13337 22.48499 1.000 101.64819 140 LEU D N 1
ATOM 568 C CA . LEU A 1 140 ? -34.07608 -40.41893 21.83392 1.000 102.89864 140 LEU D CA 1
ATOM 569 C C . LEU A 1 140 ? -32.79303 -41.20151 21.56405 1.000 103.74945 140 LEU D C 1
ATOM 570 O O . LEU A 1 140 ? -32.87715 -42.41605 21.33192 1.000 105.92902 140 LEU D O 1
ATOM 575 N N . ILE A 1 141 ? -31.61941 -40.55336 21.58129 1.000 99.11682 141 ILE D N 1
ATOM 576 C CA . ILE A 1 141 ? -30.39976 -41.26602 21.22604 1.000 101.78186 141 ILE D CA 1
ATOM 577 C C . ILE A 1 141 ? -30.19103 -42.43539 22.17446 1.000 110.04354 141 ILE D C 1
ATOM 578 O O . ILE A 1 141 ? -30.48214 -42.35738 23.37704 1.000 109.88001 141 ILE D O 1
ATOM 583 N N . GLU A 1 142 ? -29.71822 -43.54616 21.60222 1.000 111.54115 142 GLU D N 1
ATOM 584 C CA . GLU A 1 142 ? -29.36802 -44.76220 22.31706 1.000 104.47110 142 GLU D CA 1
ATOM 585 C C . GLU A 1 142 ? -28.30500 -44.42099 23.35132 1.000 107.69688 142 GLU D C 1
ATOM 586 O O . GLU A 1 142 ? -28.58021 -43.75150 24.35080 1.000 112.87456 142 GLU D O 1
ATOM 592 N N . GLY A 1 143 ? -27.07892 -44.84674 23.11305 1.000 109.11805 143 GLY D N 1
ATOM 593 C CA . GLY A 1 143 ? -26.03269 -44.44055 24.01582 1.000 123.78951 143 GLY D CA 1
ATOM 594 C C . GLY A 1 143 ? -25.15955 -43.37327 23.39926 1.000 135.49175 143 GLY D C 1
ATOM 595 O O . GLY A 1 143 ? -24.73700 -43.51228 22.24548 1.000 140.49397 143 GLY D O 1
ATOM 596 N N . THR A 1 144 ? -24.89462 -42.29260 24.14216 1.000 136.21980 144 THR D N 1
ATOM 597 C CA . THR A 1 144 ? -23.80343 -41.39825 23.76950 1.000 137.30971 144 THR D CA 1
ATOM 598 C C . THR A 1 144 ? -22.48165 -42.14665 23.58898 1.000 143.10317 144 THR D C 1
ATOM 599 O O . THR A 1 144 ? -21.60266 -41.66372 22.86335 1.000 146.30878 144 THR D O 1
ATOM 603 N N . SER A 1 145 ? -22.33582 -43.32387 24.20556 1.000 146.18801 145 SER D N 1
ATOM 604 C CA . SER A 1 145 ? -21.16961 -44.17746 23.99666 1.000 147.33134 145 SER D CA 1
ATOM 605 C C . SER A 1 145 ? -21.22998 -44.88118 22.63916 1.000 149.41742 145 SER D C 1
ATOM 606 O O . SER A 1 145 ? -22.30507 -45.28158 22.17419 1.000 141.70086 145 SER D O 1
ATOM 609 N N . SER A 1 146 ? -20.06010 -45.01889 22.00266 1.000 150.30244 146 SER D N 1
ATOM 610 C CA . SER A 1 146 ? -19.91142 -45.75645 20.74610 1.000 145.19735 146 SER D CA 1
ATOM 611 C C . SER A 1 146 ? -19.76053 -47.23400 21.09068 1.000 146.19624 146 SER D C 1
ATOM 612 O O . SER A 1 146 ? -18.67828 -47.70258 21.45897 1.000 140.80122 146 SER D O 1
ATOM 615 N N . THR A 1 147 ? -20.86758 -47.96888 20.96022 1.000 152.01436 147 THR D N 1
ATOM 616 C CA . THR A 1 147 ? -21.01995 -49.28093 21.58673 1.000 151.80891 147 THR D CA 1
ATOM 617 C C . THR A 1 147 ? -20.43468 -50.40144 20.72602 1.000 146.45012 147 THR D C 1
ATOM 618 O O . THR A 1 147 ? -19.97550 -51.42729 21.25463 1.000 126.32665 147 THR D O 1
ATOM 622 N N . GLY A 1 148 ? -20.45863 -50.21771 19.40869 1.000 148.31214 148 GLY D N 1
ATOM 623 C CA . GLY A 1 148 ? -19.66066 -50.98478 18.48457 1.000 143.47309 148 GLY D CA 1
ATOM 624 C C . GLY A 1 148 ? -19.06798 -50.04559 17.44782 1.000 148.07954 148 GLY D C 1
ATOM 625 O O . GLY A 1 148 ? -18.76213 -48.87923 17.74484 1.000 142.07085 148 GLY D O 1
ATOM 626 N N . PRO A 1 149 ? -18.88275 -50.53214 16.21245 1.000 146.27858 149 PRO D N 1
ATOM 627 C CA . PRO A 1 149 ? -18.49673 -49.62493 15.11950 1.000 132.53883 149 PRO D CA 1
ATOM 628 C C . PRO A 1 149 ? -19.67400 -48.74566 14.70618 1.000 126.28679 149 PRO D C 1
ATOM 629 O O . PRO A 1 149 ? -20.81659 -49.21118 14.62488 1.000 123.54063 149 PRO D O 1
ATOM 633 N N . VAL A 1 150 ? -19.38980 -47.46553 14.45462 1.000 119.76023 150 VAL D N 1
ATOM 634 C CA . VAL A 1 150 ? -20.38957 -46.53858 13.91385 1.000 106.27213 150 VAL D CA 1
ATOM 635 C C . VAL A 1 150 ? -20.79372 -47.06721 12.53507 1.000 107.95015 150 VAL D C 1
ATOM 636 O O . VAL A 1 150 ? -19.93692 -47.17274 11.64093 1.000 113.25545 150 VAL D O 1
ATOM 640 N N . PRO A 1 151 ? -22.07288 -47.49666 12.32101 1.000 100.03666 151 PRO D N 1
ATOM 641 C CA . PRO A 1 151 ? -22.41568 -48.17292 11.05511 1.000 96.87035 151 PRO D CA 1
ATOM 642 C C . PRO A 1 151 ? -22.02115 -47.34591 9.83288 1.000 96.24039 151 PRO D C 1
ATOM 643 O O . PRO A 1 151 ? -21.77439 -46.13602 9.93868 1.000 91.60833 151 PRO D O 1
ATOM 647 N N . GLN A 1 152 ? -21.92981 -47.96532 8.65987 1.000 91.78456 152 GLN D N 1
ATOM 648 C CA . GLN A 1 152 ? -21.51029 -47.17237 7.51573 1.000 85.65827 152 GLN D CA 1
ATOM 649 C C . GLN A 1 152 ? -22.55072 -46.11405 7.19471 1.000 84.74264 152 GLN D C 1
ATOM 650 O O . GLN A 1 152 ? -22.20243 -44.95645 6.93322 1.000 80.88267 152 GLN D O 1
ATOM 656 N N . ALA A 1 153 ? -23.83640 -46.49278 7.26487 1.000 86.55822 153 ALA D N 1
ATOM 657 C CA . ALA A 1 153 ? -24.92319 -45.63327 6.80522 1.000 81.41518 153 ALA D CA 1
ATOM 658 C C . ALA A 1 153 ? -24.97634 -44.32280 7.57244 1.000 76.89377 153 ALA D C 1
ATOM 659 O O . ALA A 1 153 ? -25.38072 -43.29598 7.01462 1.000 74.51152 153 ALA D O 1
ATOM 661 N N . VAL A 1 154 ? -24.55725 -44.33662 8.84136 1.000 82.80532 154 VAL D N 1
ATOM 662 C CA . VAL A 1 154 ? -24.62429 -43.14330 9.68968 1.000 82.57246 154 VAL D CA 1
ATOM 663 C C . VAL A 1 154 ? -23.39266 -42.27265 9.50454 1.000 78.14972 154 VAL D C 1
ATOM 664 O O . VAL A 1 154 ? -23.47355 -41.04241 9.61073 1.000 73.59723 154 VAL D O 1
ATOM 668 N N . THR A 1 155 ? -22.23574 -42.87040 9.22978 1.000 79.78694 155 THR D N 1
ATOM 669 C CA . THR A 1 155 ? -21.09372 -42.03501 8.89509 1.000 78.21373 155 THR D CA 1
ATOM 670 C C . THR A 1 155 ? -21.36917 -41.28076 7.61727 1.000 79.78899 155 THR D C 1
ATOM 671 O O . THR A 1 155 ? -21.07780 -40.07983 7.51036 1.000 78.39906 155 THR D O 1
ATOM 675 N N . VAL A 1 156 ? -21.96089 -41.97657 6.64514 1.000 79.57152 156 VAL D N 1
ATOM 676 C CA . VAL A 1 156 ? -22.23605 -41.36645 5.35787 1.000 75.12154 156 VAL D CA 1
ATOM 677 C C . VAL A 1 156 ? -23.30738 -40.30857 5.51974 1.000 76.99331 156 VAL D C 1
ATOM 678 O O . VAL A 1 156 ? -23.22485 -39.23489 4.91870 1.000 83.00128 156 VAL D O 1
ATOM 682 N N . ALA A 1 157 ? -24.30250 -40.57172 6.37718 1.000 77.56755 157 ALA D N 1
ATOM 683 C CA . ALA A 1 157 ? -25.34274 -39.57854 6.64412 1.000 77.51647 157 ALA D CA 1
ATOM 684 C C . ALA A 1 157 ? -24.77439 -38.33330 7.31669 1.000 75.23479 157 ALA D C 1
ATOM 685 O O . ALA A 1 157 ? -25.10345 -37.21220 6.92721 1.000 71.54725 157 ALA D O 1
ATOM 687 N N . LYS A 1 158 ? -23.92220 -38.50618 8.33098 1.000 82.87844 158 LYS D N 1
ATOM 688 C CA . LYS A 1 158 ? -23.38386 -37.35038 9.04202 1.000 81.24465 158 LYS D CA 1
ATOM 689 C C . LYS A 1 158 ? -22.53872 -36.50092 8.10498 1.000 82.89530 158 LYS D C 1
ATOM 690 O O . LYS A 1 158 ? -22.63589 -35.26715 8.12193 1.000 82.65965 158 LYS D O 1
ATOM 696 N N . ASP A 1 159 ? -21.71612 -37.14454 7.26865 1.000 85.08215 159 ASP D N 1
ATOM 697 C CA . ASP A 1 159 ? -20.91618 -36.39320 6.30546 1.000 85.79292 159 ASP D CA 1
ATOM 698 C C . ASP A 1 159 ? -21.78943 -35.61397 5.32115 1.000 84.23849 159 ASP D C 1
ATOM 699 O O . ASP A 1 159 ? -21.48104 -34.46176 5.00166 1.000 85.83845 159 ASP D O 1
ATOM 704 N N . ALA A 1 160 ? -22.87441 -36.22564 4.82021 1.000 81.37586 160 ALA D N 1
ATOM 705 C CA . ALA A 1 160 ? -23.77450 -35.52919 3.89711 1.000 75.57924 160 ALA D CA 1
ATOM 706 C C . ALA A 1 160 ? -24.39030 -34.29186 4.53313 1.000 78.59841 160 ALA D C 1
ATOM 707 O O . ALA A 1 160 ? -24.63340 -33.29372 3.84823 1.000 81.74641 160 ALA D O 1
ATOM 709 N N . VAL A 1 161 ? -24.67398 -34.34735 5.83637 1.000 80.38511 161 VAL D N 1
ATOM 710 C CA . VAL A 1 161 ? -25.18400 -33.17960 6.55168 1.000 79.56046 161 VAL D CA 1
ATOM 711 C C . VAL A 1 161 ? -24.20935 -32.01291 6.45119 1.000 82.52367 161 VAL D C 1
ATOM 712 O O . VAL A 1 161 ? -24.59396 -30.88603 6.11405 1.000 76.39485 161 VAL D O 1
ATOM 716 N N . THR A 1 162 ? -22.93054 -32.26771 6.73920 1.000 85.44034 162 THR D N 1
ATOM 717 C CA . THR A 1 162 ? -21.93361 -31.20334 6.67267 1.000 87.10964 162 THR D CA 1
ATOM 718 C C . THR A 1 162 ? -21.77050 -30.66632 5.25974 1.000 88.20386 162 THR D C 1
ATOM 719 O O . THR A 1 162 ? -21.58580 -29.45749 5.07266 1.000 90.72379 162 THR D O 1
ATOM 723 N N . GLN A 1 163 ? -21.80734 -31.55291 4.25510 1.000 88.59129 163 GLN D N 1
ATOM 724 C CA . GLN A 1 163 ? -21.57823 -31.13402 2.87198 1.000 88.67531 163 GLN D CA 1
ATOM 725 C C . GLN A 1 163 ? -22.75914 -30.34877 2.32243 1.000 86.66276 163 GLN D C 1
ATOM 726 O O . GLN A 1 163 ? -22.57711 -29.27010 1.74291 1.000 87.49561 163 GLN D O 1
ATOM 732 N N . THR A 1 164 ? -23.97681 -30.89006 2.45045 1.000 82.97812 164 THR D N 1
ATOM 733 C CA . THR A 1 164 ? -25.12559 -30.14952 1.94482 1.000 79.63686 164 THR D CA 1
ATOM 734 C C . THR A 1 164 ? -25.29770 -28.82535 2.67056 1.000 82.19502 164 THR D C 1
ATOM 735 O O . THR A 1 164 ? -25.78100 -27.86149 2.06845 1.000 81.47097 164 THR D O 1
ATOM 739 N N . VAL A 1 165 ? -24.89360 -28.74181 3.94611 1.000 85.59159 165 VAL D N 1
ATOM 740 C CA . VAL A 1 165 ? -25.11273 -27.49777 4.68450 1.000 84.59192 165 VAL D CA 1
ATOM 741 C C . VAL A 1 165 ? -24.03465 -26.47410 4.33562 1.000 85.27374 165 VAL D C 1
ATOM 742 O O . VAL A 1 165 ? -24.34114 -25.29759 4.10722 1.000 82.93239 165 VAL D O 1
ATOM 746 N N . ARG A 1 166 ? -22.76763 -26.90509 4.23772 1.000 85.07533 166 ARG D N 1
ATOM 747 C CA . ARG A 1 166 ? -21.72741 -25.98941 3.79085 1.000 86.95205 166 ARG D CA 1
ATOM 748 C C . ARG A 1 166 ? -22.02211 -25.48959 2.37913 1.000 87.24109 166 ARG D C 1
ATOM 749 O O . ARG A 1 166 ? -21.63089 -24.37167 2.02395 1.000 91.25904 166 ARG D O 1
ATOM 757 N N . GLY A 1 167 ? -22.74234 -26.28566 1.57800 1.000 84.22246 167 GLY D N 1
ATOM 758 C CA . GLY A 1 167 ? -23.05674 -25.89380 0.21378 1.000 79.53555 167 GLY D CA 1
ATOM 759 C C . GLY A 1 167 ? -24.30122 -25.04462 0.09413 1.000 82.91027 167 GLY D C 1
ATOM 760 O O . GLY A 1 167 ? -24.41963 -24.24110 -0.83490 1.000 81.42976 167 GLY D O 1
ATOM 761 N N . ALA A 1 168 ? -25.25269 -25.22192 1.00958 1.000 87.02151 168 ALA D N 1
ATOM 762 C CA . ALA A 1 168 ? -26.35295 -24.27732 1.12516 1.000 84.23259 168 ALA D CA 1
ATOM 763 C C . ALA A 1 168 ? -25.85139 -22.93636 1.63536 1.000 87.27733 168 ALA D C 1
ATOM 764 O O . ALA A 1 168 ? -26.35264 -21.88160 1.21916 1.000 87.03318 168 ALA D O 1
ATOM 766 N N . ILE A 1 169 ? -24.86365 -22.97598 2.53780 1.000 84.85717 169 ILE D N 1
ATOM 767 C CA . ILE A 1 169 ? -24.14464 -21.77912 2.96381 1.000 87.09512 169 ILE D CA 1
ATOM 768 C C . ILE A 1 169 ? -23.47202 -21.09913 1.77392 1.000 95.78646 169 ILE D C 1
ATOM 769 O O . ILE A 1 169 ? -23.46769 -19.86613 1.67181 1.000 99.86957 169 ILE D O 1
ATOM 774 N N . LYS A 1 170 ? -22.88239 -21.88994 0.86059 1.000 94.52296 170 LYS D N 1
ATOM 775 C CA . LYS A 1 170 ? -22.08656 -21.32518 -0.23013 1.000 90.99992 170 LYS D CA 1
ATOM 776 C C . LYS A 1 170 ? -22.96213 -20.74059 -1.34256 1.000 98.17612 170 LYS D C 1
ATOM 777 O O . LYS A 1 170 ? -22.68326 -19.63871 -1.81780 1.000 108.51890 170 LYS D O 1
ATOM 783 N N . ASN A 1 171 ? -24.02431 -21.44447 -1.78483 1.000 91.84537 171 ASN D N 1
ATOM 784 C CA . ASN A 1 171 ? -24.92719 -20.83856 -2.77600 1.000 90.10988 171 ASN D CA 1
ATOM 785 C C . ASN A 1 171 ? -25.36982 -19.43447 -2.40127 1.000 97.34261 171 ASN D C 1
ATOM 786 O O . ASN A 1 171 ? -25.80152 -18.67063 -3.27514 1.000 102.11677 171 ASN D O 1
ATOM 791 N N . LEU A 1 172 ? -25.27278 -19.08319 -1.12415 1.000 101.96330 172 LEU D N 1
ATOM 792 C CA . LEU A 1 172 ? -25.81761 -17.85598 -0.56456 1.000 108.86115 172 LEU D CA 1
ATOM 793 C C . LEU A 1 172 ? -24.75116 -16.79094 -0.33216 1.000 107.72721 172 LEU D C 1
ATOM 794 O O . LEU A 1 172 ? -24.99820 -15.60861 -0.59973 1.000 109.97330 172 LEU D O 1
ATOM 799 N N . GLU A 1 173 ? -23.55416 -17.19327 0.11007 1.000 110.13907 173 GLU D N 1
ATOM 800 C CA . GLU A 1 173 ? -22.50782 -16.27798 0.56640 1.000 117.17730 173 GLU D CA 1
ATOM 801 C C . GLU A 1 173 ? -21.36537 -16.07173 -0.44367 1.000 120.74610 173 GLU D C 1
ATOM 802 O O . GLU A 1 173 ? -20.95511 -14.92664 -0.66559 1.000 123.88599 173 GLU D O 1
ATOM 808 N N . ASN A 1 174 ? -20.85366 -17.13551 -1.08598 1.000 120.59048 174 ASN D N 1
ATOM 809 C CA . ASN A 1 174 ? -19.82150 -17.04514 -2.13018 1.000 123.76890 174 ASN D CA 1
ATOM 810 C C . ASN A 1 174 ? -20.29991 -17.65842 -3.44830 1.000 118.91515 174 ASN D C 1
ATOM 811 O O . ASN A 1 174 ? -19.80147 -18.71306 -3.87301 1.000 115.97129 174 ASN D O 1
ATOM 816 N N . PRO A 1 175 ? -21.23253 -16.99595 -4.15905 1.000 115.98443 175 PRO D N 1
ATOM 817 C CA . PRO A 1 175 ? -21.81591 -17.62824 -5.35058 1.000 122.41183 175 PRO D CA 1
ATOM 818 C C . PRO A 1 175 ? -20.95002 -17.59239 -6.60648 1.000 133.95669 175 PRO D C 1
ATOM 819 O O . PRO A 1 175 ? -19.71183 -17.53872 -6.55124 1.000 131.15981 175 PRO D O 1
ATOM 823 N N . LYS A 1 176 ? -21.62369 -17.67300 -7.75926 1.000 137.32059 176 LYS D N 1
ATOM 824 C CA . LYS A 1 176 ? -21.00262 -17.52353 -9.06132 1.000 139.35456 176 LYS D CA 1
ATOM 825 C C . LYS A 1 176 ? -22.08594 -16.82296 -9.88203 1.000 139.10886 176 LYS D C 1
ATOM 826 O O . LYS A 1 176 ? -23.26761 -17.24499 -9.84726 1.000 128.83465 176 LYS D O 1
ATOM 832 N N . PRO A 1 177 ? -21.73825 -15.73108 -10.59536 1.000 139.21309 177 PRO D N 1
ATOM 833 C CA . PRO A 1 177 ? -22.67138 -14.86802 -11.33531 1.000 135.81816 177 PRO D CA 1
ATOM 834 C C . PRO A 1 177 ? -23.60056 -15.62818 -12.30036 1.000 131.74209 177 PRO D C 1
ATOM 835 O O . PRO A 1 177 ? -24.75472 -15.93505 -11.96300 1.000 127.69181 177 PRO D O 1
ATOM 839 N N . ASP A 1 180 ? -24.53551 -15.32138 -8.72298 1.000 123.42872 180 ASP D N 1
ATOM 840 C CA . ASP A 1 180 ? -25.65990 -14.57095 -8.16868 1.000 126.63546 180 ASP D CA 1
ATOM 841 C C . ASP A 1 180 ? -26.17870 -15.29051 -6.89763 1.000 129.33398 180 ASP D C 1
ATOM 842 O O . ASP A 1 180 ? -26.41815 -16.50416 -6.93076 1.000 133.81539 180 ASP D O 1
ATOM 847 N N . PRO A 1 181 ? -26.35611 -14.55603 -5.78784 1.000 121.04591 181 PRO D N 1
ATOM 848 C CA . PRO A 1 181 ? -26.72040 -15.21259 -4.52265 1.000 116.06704 181 PRO D CA 1
ATOM 849 C C . PRO A 1 181 ? -28.11856 -15.81029 -4.56450 1.000 123.49498 181 PRO D C 1
ATOM 850 O O . PRO A 1 181 ? -29.07704 -15.17942 -5.02319 1.000 122.93700 181 PRO D O 1
ATOM 854 N N . ASP A 1 182 ? -28.21986 -17.04267 -4.05881 1.000 117.27657 182 ASP D N 1
ATOM 855 C CA . ASP A 1 182 ? -29.43811 -17.83820 -4.09021 1.000 106.87248 182 ASP D CA 1
ATOM 856 C C . ASP A 1 182 ? -29.53240 -18.60265 -2.77855 1.000 101.39306 182 ASP D C 1
ATOM 857 O O . ASP A 1 182 ? -28.52808 -19.11835 -2.28383 1.000 98.33233 182 ASP D O 1
ATOM 862 N N . GLY A 1 183 ? -30.73486 -18.65314 -2.20455 1.000 103.53802 183 GLY D N 1
ATOM 863 C CA . GLY A 1 183 ? -30.89433 -19.19845 -0.86701 1.000 98.92192 183 GLY D CA 1
ATOM 864 C C . GLY A 1 183 ? -31.83580 -20.38268 -0.75414 1.000 94.63741 183 GLY D C 1
ATOM 865 O O . GLY A 1 183 ? -32.10066 -20.88338 0.34931 1.000 90.22920 183 GLY D O 1
ATOM 866 N N . VAL A 1 184 ? -32.33672 -20.84514 -1.90324 1.000 96.84513 184 VAL D N 1
ATOM 867 C CA . VAL A 1 184 ? -33.27700 -21.96210 -1.92401 1.000 88.59369 184 VAL D CA 1
ATOM 868 C C . VAL A 1 184 ? -32.69514 -23.17471 -1.19812 1.000 83.21890 184 VAL D C 1
ATOM 869 O O . VAL A 1 184 ? -33.40388 -23.87109 -0.46567 1.000 82.64663 184 VAL D O 1
ATOM 873 N N . LEU A 1 185 ? -31.39262 -23.42641 -1.34622 1.000 82.48216 185 LEU D N 1
ATOM 874 C CA . LEU A 1 185 ? -30.80476 -24.55899 -0.63609 1.000 82.35648 185 LEU D CA 1
ATOM 875 C C . LEU A 1 185 ? -30.83432 -24.35808 0.87911 1.000 87.33147 185 LEU D C 1
ATOM 876 O O . LEU A 1 185 ? -31.20887 -25.27802 1.62166 1.000 84.35300 185 LEU D O 1
ATOM 881 N N . MET A 1 186 ? -30.42199 -23.17600 1.36483 1.000 84.22299 186 MET D N 1
ATOM 882 C CA . MET A 1 186 ? -30.58151 -22.87094 2.78871 1.000 78.10981 186 MET D CA 1
ATOM 883 C C . MET A 1 186 ? -31.98923 -23.16503 3.26644 1.000 80.99521 186 MET D C 1
ATOM 884 O O . MET A 1 186 ? -32.18957 -23.89560 4.24388 1.000 77.29583 186 MET D O 1
ATOM 889 N N . GLN A 1 187 ? -32.97653 -22.59190 2.57007 1.000 84.18978 187 GLN D N 1
ATOM 890 C CA . GLN A 1 187 ? -34.38035 -22.72180 2.94102 1.000 79.09144 187 GLN D CA 1
ATOM 891 C C . GLN A 1 187 ? -34.77104 -24.18329 3.12380 1.000 75.39647 187 GLN D C 1
ATOM 892 O O . GLN A 1 187 ? -35.37449 -24.55560 4.13255 1.000 78.56607 187 GLN D O 1
ATOM 898 N N . VAL A 1 188 ? -34.39451 -25.03556 2.17111 1.000 75.22835 188 VAL D N 1
ATOM 899 C CA . VAL A 1 188 ? -34.84779 -26.42544 2.19035 1.000 77.53206 188 VAL D CA 1
ATOM 900 C C . VAL A 1 188 ? -34.30900 -27.16276 3.40624 1.000 78.37079 188 VAL D C 1
ATOM 901 O O . VAL A 1 188 ? -35.06588 -27.80770 4.14298 1.000 77.50657 188 VAL D O 1
ATOM 905 N N . VAL A 1 189 ? -32.99465 -27.09114 3.62932 1.000 77.72856 189 VAL D N 1
ATOM 906 C CA . VAL A 1 189 ? -32.40420 -27.83620 4.73567 1.000 73.32667 189 VAL D CA 1
ATOM 907 C C . VAL A 1 189 ? -32.89765 -27.29499 6.06057 1.000 75.70345 189 VAL D C 1
ATOM 908 O O . VAL A 1 189 ? -32.99403 -28.03911 7.04328 1.000 77.07934 189 VAL D O 1
ATOM 912 N N . ILE A 1 190 ? -33.21017 -25.99546 6.11724 1.000 77.13830 190 ILE D N 1
ATOM 913 C CA . ILE A 1 190 ? -33.83773 -25.43263 7.30973 1.000 75.29454 190 ILE D CA 1
ATOM 914 C C . ILE A 1 190 ? -35.17588 -26.10538 7.56348 1.000 72.68248 190 ILE D C 1
ATOM 915 O O . ILE A 1 190 ? -35.49806 -26.48309 8.69499 1.000 74.33694 190 ILE D O 1
ATOM 920 N N . SER A 1 191 ? -35.97306 -26.27560 6.51407 1.000 74.27815 191 SER D N 1
ATOM 921 C CA . SER A 1 191 ? -37.25110 -26.94530 6.68759 1.000 77.87853 191 SER D CA 1
ATOM 922 C C . SER A 1 191 ? -37.03451 -28.40236 7.10301 1.000 77.73672 191 SER D C 1
ATOM 923 O O . SER A 1 191 ? -37.70935 -28.90322 8.01058 1.000 76.22236 191 SER D O 1
ATOM 926 N N . LEU A 1 192 ? -36.06501 -29.07923 6.47166 1.000 75.75221 192 LEU D N 1
ATOM 927 C CA . LEU A 1 192 ? -35.65260 -30.41704 6.89193 1.000 70.17837 192 LEU D CA 1
ATOM 928 C C . LEU A 1 192 ? -35.27507 -30.45642 8.36662 1.000 71.06680 192 LEU D C 1
ATOM 929 O O . LEU A 1 192 ? -35.64043 -31.39983 9.07838 1.000 72.02623 192 LEU D O 1
ATOM 934 N N . GLY A 1 193 ? -34.52007 -29.45736 8.83818 1.000 70.30449 193 GLY D N 1
ATOM 935 C CA . GLY A 1 193 ? -34.03152 -29.49181 10.21075 1.000 68.22235 193 GLY D CA 1
ATOM 936 C C . GLY A 1 193 ? -35.14288 -29.33901 11.23290 1.000 74.32260 193 GLY D C 1
ATOM 937 O O . GLY A 1 193 ? -35.19593 -30.07793 12.21790 1.000 76.51158 193 GLY D O 1
ATOM 938 N N . ILE A 1 194 ? -36.05300 -28.39000 11.00480 1.000 75.59536 194 ILE D N 1
ATOM 939 C CA . ILE A 1 194 ? -37.18870 -28.18148 11.90118 1.000 71.53020 194 ILE D CA 1
ATOM 940 C C . ILE A 1 194 ? -38.26016 -2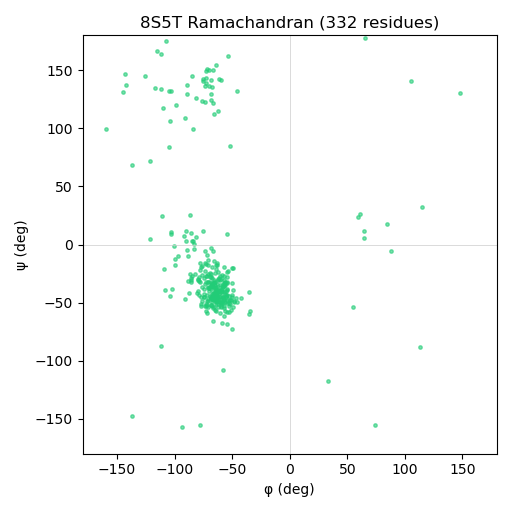9.24456 11.68654 1.000 70.14268 194 ILE D C 1
ATOM 941 O O . ILE A 1 194 ? -38.69982 -29.90791 12.63129 1.000 69.63117 194 ILE D O 1
ATOM 946 N N . GLU A 1 195 ? -38.69057 -29.42585 10.43866 1.000 70.78843 195 GLU D N 1
ATOM 947 C CA . GLU A 1 195 ? -39.85764 -30.25244 10.15375 1.000 71.25486 195 GLU D CA 1
ATOM 948 C C . GLU A 1 195 ? -39.52445 -31.73421 10.00319 1.000 69.77883 195 GLU D C 1
ATOM 949 O O . GLU A 1 195 ? -40.39440 -32.57734 10.22924 1.000 70.47849 195 GLU D O 1
ATOM 955 N N . GLY A 1 196 ? -38.30035 -32.07848 9.63463 1.000 71.21076 196 GLY D N 1
ATOM 956 C CA . GLY A 1 196 ? -37.96167 -33.45193 9.32865 1.000 73.35903 196 GLY D CA 1
ATOM 957 C C . GLY A 1 196 ? -38.17331 -34.44187 10.46370 1.000 78.49485 196 GLY D C 1
ATOM 958 O O . GLY A 1 196 ? -38.80619 -35.49444 10.28371 1.000 74.31087 196 GLY D O 1
ATOM 959 N N . PRO A 1 197 ? -37.62305 -34.12912 11.65039 1.000 77.50946 197 PRO D N 1
ATOM 960 C CA . PRO A 1 197 ? -37.84458 -34.98331 12.83627 1.000 74.40699 197 PRO D CA 1
ATOM 961 C C . PRO A 1 197 ? -39.31123 -35.19616 13.21018 1.000 77.25587 197 PRO D C 1
ATOM 962 O O . PRO A 1 197 ? -39.62263 -36.15577 13.93346 1.000 74.92271 197 PRO D O 1
ATOM 966 N N . THR A 1 198 ? -40.21920 -34.33785 12.75080 1.000 75.15095 198 THR D N 1
ATOM 967 C CA . THR A 1 198 ? -41.63957 -34.50103 13.01477 1.000 73.18336 198 THR D CA 1
ATOM 968 C C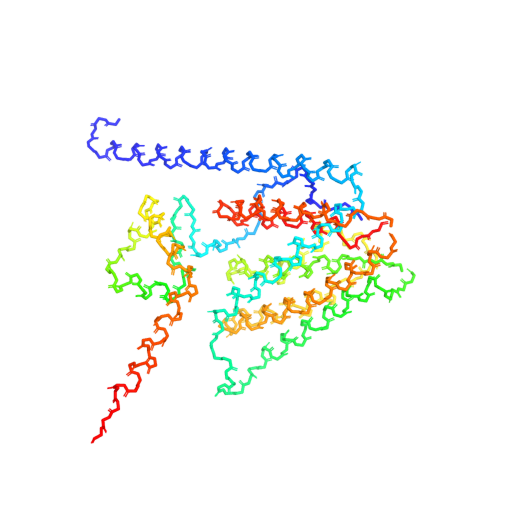 . THR A 1 198 ? -42.34959 -35.34883 11.96592 1.000 72.38737 198 THR D C 1
ATOM 969 O O . THR A 1 198 ? -43.54161 -35.62401 12.11184 1.000 79.78326 198 THR D O 1
ATOM 973 N N . LEU A 1 199 ? -41.67654 -35.75382 10.90498 1.000 69.06333 199 LEU D N 1
ATOM 974 C CA . LEU A 1 199 ? -42.37737 -36.52187 9.89772 1.000 71.57705 199 LEU D CA 1
ATOM 975 C C . LEU A 1 199 ? -42.64926 -37.92253 10.41799 1.000 73.56571 199 LEU D C 1
ATOM 976 O O . LEU A 1 199 ? -41.89384 -38.46073 11.23237 1.000 67.67698 199 LEU D O 1
ATOM 981 N N . ASP A 1 200 ? -43.75785 -38.49208 9.95580 1.000 77.28561 200 ASP D N 1
ATOM 982 C CA . ASP A 1 200 ? -43.96745 -39.92856 10.04428 1.000 75.32876 200 ASP D CA 1
ATOM 983 C C . ASP A 1 200 ? -42.71103 -40.67277 9.59320 1.000 79.47321 200 ASP D C 1
ATOM 984 O O . ASP A 1 200 ? -42.17014 -40.36890 8.52046 1.000 82.05410 200 ASP D O 1
ATOM 989 N N . PRO A 1 201 ? -42.24494 -41.67245 10.35427 1.000 80.18565 201 PRO D N 1
ATOM 990 C CA . PRO A 1 201 ? -41.04936 -42.43385 9.93537 1.000 73.67343 201 PRO D CA 1
ATOM 991 C C . PRO A 1 201 ? -41.16954 -43.02191 8.55836 1.000 74.00893 201 PRO D C 1
ATOM 992 O O . PRO A 1 201 ? -40.14390 -43.31680 7.93565 1.000 77.41448 201 PRO D O 1
ATOM 996 N N . GLY A 1 202 ? -42.39375 -43.23324 8.07980 1.000 72.94445 202 GLY D N 1
ATOM 997 C CA . GLY A 1 202 ? -42.62237 -43.72957 6.74407 1.000 71.45132 202 GLY D CA 1
ATOM 998 C C . GLY A 1 202 ? -42.37053 -42.73421 5.63657 1.000 73.24004 202 GLY D C 1
ATOM 999 O O . GLY A 1 202 ? -42.24101 -43.14970 4.48048 1.000 76.23549 202 GLY D O 1
ATOM 1000 N N . GLU A 1 203 ? -42.28796 -41.43938 5.94829 1.000 71.66687 203 GLU D N 1
ATOM 1001 C CA . GLU A 1 203 ? -42.12164 -40.44793 4.89347 1.000 71.90561 203 GLU D CA 1
ATOM 1002 C C . GLU A 1 203 ? -40.70674 -40.47284 4.33663 1.000 75.43136 203 GLU D C 1
ATOM 1003 O O . GLU A 1 203 ? -39.72445 -40.56096 5.08109 1.000 76.39802 203 GLU D O 1
ATOM 1009 N N . SER A 1 204 ? -40.62022 -40.39382 3.01052 1.000 75.22199 204 SER D N 1
ATOM 1010 C CA . SER A 1 204 ? -39.35487 -40.36859 2.29563 1.000 70.57118 204 SER D CA 1
ATOM 1011 C C . SER A 1 204 ? -38.67068 -39.02436 2.47159 1.000 77.15318 204 SER D C 1
ATOM 1012 O O . SER A 1 204 ? -39.24936 -37.98883 2.11609 1.000 79.09809 204 SER D O 1
ATOM 1015 N N . ILE A 1 205 ? -37.43600 -39.03694 2.99172 1.000 71.72893 205 ILE D N 1
ATOM 1016 C CA . ILE A 1 205 ? -36.67931 -37.79606 3.09475 1.000 65.98324 205 ILE D CA 1
ATOM 1017 C C . ILE A 1 205 ? -36.30645 -37.28465 1.71425 1.000 71.24438 205 ILE D C 1
ATOM 1018 O O . ILE A 1 205 ? -36.28417 -36.06643 1.48268 1.000 70.34964 205 ILE D O 1
ATOM 1023 N N . GLN A 1 206 ? -36.00214 -38.18996 0.77660 1.000 73.51590 206 GLN D N 1
ATOM 1024 C CA . GLN A 1 206 ? -35.79644 -37.77398 -0.61004 1.000 75.56510 206 GLN D CA 1
ATOM 1025 C C . GLN A 1 206 ? -37.00732 -37.02773 -1.14763 1.000 71.78150 206 GLN D C 1
ATOM 1026 O O . GLN A 1 206 ? -36.88125 -35.94502 -1.72417 1.000 70.33918 206 GLN D O 1
ATOM 1032 N N . ASN A 1 207 ? -38.19370 -37.59386 -0.96539 1.000 71.70678 207 ASN D N 1
ATOM 1033 C CA . ASN A 1 207 ? -39.38710 -36.95333 -1.48910 1.000 70.79009 207 ASN D CA 1
ATOM 1034 C C . ASN A 1 207 ? -39.63373 -35.60760 -0.82100 1.000 72.30003 207 ASN D C 1
ATOM 1035 O O . ASN A 1 207 ? -39.90844 -34.61403 -1.49891 1.000 77.35301 207 ASN D O 1
ATOM 1040 N N . PHE A 1 208 ? -39.55908 -35.56056 0.51296 1.000 71.47503 208 PHE D N 1
ATOM 1041 C CA . PHE A 1 208 ? -39.65635 -34.29522 1.23749 1.000 67.34775 208 PHE D CA 1
ATOM 1042 C C . PHE A 1 208 ? -38.74311 -33.22700 0.63266 1.000 69.64113 208 PHE D C 1
ATOM 1043 O O . PHE A 1 208 ? -39.16773 -32.09344 0.37966 1.000 68.44346 208 PHE D O 1
ATOM 1051 N N . LEU A 1 209 ? -37.46952 -33.57015 0.41294 1.000 68.16169 209 LEU D N 1
ATOM 1052 C CA . LEU A 1 209 ? -36.52529 -32.58772 -0.10281 1.000 64.34652 209 LEU D CA 1
ATOM 1053 C C . LEU A 1 209 ? -36.86065 -32.16608 -1.52367 1.000 71.11631 209 LEU D C 1
ATOM 1054 O O . LEU A 1 209 ? -36.64996 -31.00789 -1.90082 1.000 69.33479 209 LEU D O 1
ATOM 1059 N N . GLU A 1 210 ? -37.35182 -33.09191 -2.33736 1.000 73.40184 210 GLU D N 1
ATOM 1060 C CA . GLU A 1 210 ? -37.71319 -32.72567 -3.69387 1.000 69.27833 210 GLU D CA 1
ATOM 1061 C C . GLU A 1 210 ? -38.90178 -31.78397 -3.68553 1.000 68.56885 210 GLU D C 1
ATOM 1062 O O . GLU A 1 210 ? -38.83378 -30.69182 -4.25261 1.000 75.29627 210 GLU D O 1
ATOM 1068 N N . THR A 1 211 ? -39.98652 -32.17402 -3.00649 1.000 66.58359 211 THR D N 1
ATOM 1069 C CA . THR A 1 211 ? -41.15617 -31.30718 -2.86255 1.000 65.97568 211 THR D CA 1
ATOM 1070 C C . THR A 1 211 ? -40.77603 -29.91305 -2.37781 1.000 72.10039 211 THR D C 1
ATOM 1071 O O . THR A 1 211 ? -41.41425 -28.92333 -2.74712 1.000 71.85495 211 THR D O 1
ATOM 1075 N N . ARG A 1 212 ? -39.73919 -29.80309 -1.55352 1.000 76.72845 212 ARG D N 1
ATOM 1076 C CA . ARG A 1 212 ? -39.46195 -28.50035 -0.96558 1.000 75.18202 212 ARG D CA 1
ATOM 1077 C C . ARG A 1 212 ? -38.66745 -27.59556 -1.90064 1.000 76.68227 212 ARG D C 1
ATOM 1078 O O . ARG A 1 212 ? -38.77289 -26.37092 -1.78083 1.000 81.82947 212 ARG D O 1
ATOM 1086 N N . VAL A 1 213 ? -37.88471 -28.14195 -2.84060 1.000 75.39909 213 VAL D N 1
ATOM 1087 C CA . VAL A 1 213 ? -37.25148 -27.22781 -3.79120 1.000 77.64826 213 VAL D CA 1
ATOM 1088 C C . VAL A 1 213 ? -38.29619 -26.64676 -4.74965 1.000 77.59021 213 VAL D C 1
ATOM 1089 O O . VAL A 1 213 ? -38.09522 -25.55196 -5.28438 1.000 84.92784 213 VAL D O 1
ATOM 1093 N N . SER A 1 214 ? -39.42436 -27.33879 -4.98160 1.000 70.45531 214 SER D N 1
ATOM 1094 C CA . SER A 1 214 ? -40.49056 -26.73229 -5.78724 1.000 76.59817 214 SER D CA 1
ATOM 1095 C C . SER A 1 214 ? -41.22851 -25.65845 -5.00174 1.000 80.69675 214 SER D C 1
ATOM 1096 O O . SER A 1 214 ? -41.50630 -24.56730 -5.52641 1.000 78.20038 214 SER D O 1
ATOM 1099 N N . ASP A 1 215 ? -41.56385 -25.97676 -3.74220 1.000 82.03305 215 ASP D N 1
ATOM 1100 C CA . ASP A 1 215 ? -42.28656 -25.08717 -2.84307 1.000 75.63472 215 ASP D CA 1
ATOM 1101 C C . ASP A 1 215 ? -41.52817 -23.81231 -2.55044 1.000 78.21446 215 ASP D C 1
ATOM 1102 O O . ASP A 1 215 ? -42.15819 -22.81385 -2.19758 1.000 86.76705 215 ASP D O 1
ATOM 1107 N N . PHE A 1 216 ? -40.20388 -23.81437 -2.68958 1.000 73.76254 216 PHE D N 1
ATOM 1108 C CA . PHE A 1 216 ? -39.39480 -22.62476 -2.47563 1.000 74.41692 216 PHE D CA 1
ATOM 1109 C C . PHE A 1 216 ? -38.94935 -21.97197 -3.78791 1.000 80.96981 216 PHE D C 1
ATOM 1110 O O . PHE A 1 216 ? -38.08945 -21.07974 -3.76355 1.000 86.33313 216 PHE D O 1
ATOM 1118 N N . GLY A 1 217 ? -39.49379 -22.39360 -4.92811 1.000 80.33220 217 GLY D N 1
ATOM 1119 C CA . GLY A 1 217 ? -39.07493 -21.81819 -6.19993 1.000 93.96980 217 GLY D CA 1
ATOM 1120 C C . GLY A 1 217 ? -38.33486 -22.77372 -7.11709 1.000 94.04686 217 GLY D C 1
ATOM 1121 O O . GLY A 1 217 ? -38.94896 -23.40523 -7.98542 1.000 98.83900 217 GLY D O 1
ATOM 1122 N N . GLY A 1 218 ? -37.01039 -22.84421 -6.96380 1.000 88.63516 218 GLY D N 1
ATOM 1123 C CA . GLY A 1 218 ? -36.19950 -23.96644 -7.41821 1.000 98.16183 218 GLY D CA 1
ATOM 1124 C C . GLY A 1 218 ? -36.22871 -24.44084 -8.86392 1.000 106.26231 218 GLY D C 1
ATOM 1125 O O . GLY A 1 218 ? -35.15816 -24.58247 -9.47192 1.000 110.83973 218 GLY D O 1
ATOM 1126 N N . ASP A 1 219 ? -37.42654 -24.73604 -9.40358 1.000 100.18425 219 ASP D N 1
ATOM 1127 C CA . ASP A 1 219 ? -37.55720 -25.22358 -10.78152 1.000 103.38728 219 ASP D CA 1
ATOM 1128 C C . ASP A 1 219 ? -37.09799 -24.18075 -11.80912 1.000 115.81686 219 ASP D C 1
ATOM 1129 O O . ASP A 1 219 ? -36.42813 -24.51691 -12.80030 1.000 115.13096 219 ASP D O 1
ATOM 1134 N N . ASP A 1 220 ? -37.49539 -22.91534 -11.60777 1.000 118.74602 220 ASP D N 1
ATOM 1135 C CA . ASP A 1 220 ? -37.07092 -21.79047 -12.43757 1.000 118.36913 220 ASP D CA 1
ATOM 1136 C C . ASP A 1 220 ? -35.61886 -21.40331 -12.14494 1.000 123.45948 220 ASP D C 1
ATOM 1137 O O . ASP A 1 220 ? -34.89104 -21.01929 -13.06943 1.000 133.45709 220 ASP D O 1
ATOM 1142 N N . SER A 1 221 ? -35.16676 -21.54207 -10.89227 1.000 117.65683 221 SER D N 1
ATOM 1143 C CA . SER A 1 221 ? -33.85106 -21.04296 -10.50303 1.000 115.22755 221 SER D CA 1
ATOM 1144 C C . SER A 1 221 ? -32.75505 -21.74495 -11.29417 1.000 112.38700 221 SER D C 1
ATOM 1145 O O . SER A 1 221 ? -32.83378 -22.94219 -11.59318 1.000 109.76487 221 SER D O 1
ATOM 1148 N N . ASP A 1 222 ? -31.73364 -20.98314 -11.65100 1.000 111.82910 222 ASP D N 1
ATOM 1149 C CA . ASP A 1 222 ? -30.74217 -21.50738 -12.57184 1.000 115.61509 222 ASP D CA 1
ATOM 1150 C C . ASP A 1 222 ? -29.65524 -22.31952 -11.87881 1.000 114.66742 222 ASP D C 1
ATOM 1151 O O . ASP A 1 222 ? -28.72265 -22.77010 -12.55256 1.000 117.24276 222 ASP D O 1
ATOM 1156 N N . ILE A 1 223 ? -29.74106 -22.52901 -10.56314 1.000 111.26107 223 ILE D N 1
ATOM 1157 C CA . ILE A 1 223 ? -28.88054 -23.52022 -9.92912 1.000 101.61669 223 ILE D CA 1
ATOM 1158 C C . ILE A 1 223 ? -29.52454 -24.89232 -10.04328 1.000 98.51313 223 ILE D C 1
ATOM 1159 O O . ILE A 1 223 ? -30.75522 -25.05171 -10.02724 1.000 98.97160 223 ILE D O 1
ATOM 1164 N N . ASP A 1 224 ? -28.67839 -25.89327 -10.20163 1.000 95.22800 224 ASP D N 1
ATOM 1165 C CA . ASP A 1 224 ? -29.12792 -27.26997 -10.20579 1.000 102.08369 224 ASP D CA 1
ATOM 1166 C C . ASP A 1 224 ? -28.88186 -27.85250 -8.82639 1.000 98.99048 224 ASP D C 1
ATOM 1167 O O . ASP A 1 224 ? -27.73767 -27.89361 -8.35525 1.000 98.78108 224 ASP D O 1
ATOM 1172 N N . TYR A 1 225 ? -29.95456 -28.29336 -8.18758 1.000 94.52312 225 TYR D N 1
ATOM 1173 C CA . TYR A 1 225 ? -29.87255 -28.83973 -6.85067 1.000 91.33448 225 TYR D CA 1
ATOM 1174 C C . TYR A 1 225 ? -29.85894 -30.35036 -6.83491 1.000 95.23789 225 TYR D C 1
ATOM 1175 O O . TYR A 1 225 ? -29.56438 -30.92792 -5.78819 1.000 95.20225 225 TYR D O 1
ATOM 1184 N N . THR A 1 226 ? -30.17994 -30.99716 -7.96192 1.000 100.25667 226 THR D N 1
ATOM 1185 C CA . THR A 1 226 ? -30.40288 -32.44275 -7.96446 1.000 92.65572 226 THR D CA 1
ATOM 1186 C C . THR A 1 226 ? -29.22305 -33.19283 -7.37493 1.000 91.65405 226 THR D C 1
ATOM 1187 O O . THR A 1 226 ? -29.40317 -34.28431 -6.81941 1.000 90.58794 226 THR D O 1
ATOM 1191 N N . SER A 1 227 ? -28.01688 -32.61993 -7.47554 1.000 94.22106 227 SER D N 1
ATOM 1192 C CA . SER A 1 227 ? -26.84759 -33.20068 -6.81925 1.000 90.85530 227 SER D CA 1
ATOM 1193 C C . SER A 1 227 ? -26.98523 -33.14218 -5.29955 1.000 92.25460 227 SER D C 1
ATOM 1194 O O . SER A 1 227 ? -26.87572 -34.16631 -4.61493 1.000 90.42821 227 SER D O 1
ATOM 1197 N N . ASP A 1 228 ? -27.24738 -31.95320 -4.74809 1.000 91.06325 228 ASP D N 1
ATOM 1198 C CA . ASP A 1 228 ? -27.33937 -31.83746 -3.29368 1.000 86.82062 228 ASP D CA 1
ATOM 1199 C C . ASP A 1 228 ? -28.49769 -32.66138 -2.72541 1.000 84.00034 228 ASP D C 1
ATOM 1200 O O . ASP A 1 228 ? -28.32748 -33.34822 -1.71335 1.000 85.31859 228 ASP D O 1
ATOM 1205 N N . ILE A 1 229 ? -29.68043 -32.62222 -3.35615 1.000 81.55428 229 ILE D N 1
ATOM 1206 C CA . ILE A 1 229 ? -30.81898 -33.36729 -2.80438 1.000 79.12351 229 ILE D CA 1
ATOM 1207 C C . ILE A 1 229 ? -30.50716 -34.85523 -2.70506 1.000 83.77761 229 ILE D C 1
ATOM 1208 O O . ILE A 1 229 ? -30.74111 -35.47813 -1.66315 1.000 84.70535 229 ILE D O 1
ATOM 1213 N N . ALA A 1 230 ? -29.91664 -35.43847 -3.75002 1.000 90.95856 230 ALA D N 1
ATOM 1214 C CA . ALA A 1 230 ? -29.70226 -36.87911 -3.73929 1.000 87.61024 230 ALA D CA 1
ATOM 1215 C C . ALA A 1 230 ? -28.62804 -37.26646 -2.74111 1.000 79.77011 230 ALA D C 1
ATOM 1216 O O . ALA A 1 230 ? -28.70794 -38.34421 -2.15060 1.000 81.53132 230 ALA D O 1
ATOM 1218 N N . ARG A 1 231 ? -27.63338 -36.40217 -2.53292 1.000 77.55137 231 ARG D N 1
ATOM 1219 C CA . ARG A 1 231 ? -26.70978 -36.58021 -1.41653 1.000 80.47637 231 ARG D CA 1
ATOM 1220 C C . ARG A 1 231 ? -27.45717 -36.78120 -0.10999 1.000 82.87349 231 ARG D C 1
ATOM 1221 O O . ARG A 1 231 ? -27.23468 -37.76404 0.60744 1.000 89.75464 231 ARG D O 1
ATOM 1229 N N . LEU A 1 232 ? -28.32458 -35.82283 0.22567 1.000 77.34573 232 LEU D N 1
ATOM 1230 C CA . LEU A 1 232 ? -28.99799 -35.83035 1.51603 1.000 76.40887 232 LEU D CA 1
ATOM 1231 C C . LEU A 1 232 ? -30.06112 -36.90529 1.57477 1.000 80.74119 232 LEU D C 1
ATOM 1232 O O . LEU A 1 232 ? -30.04309 -37.75907 2.46726 1.000 85.33950 232 LEU D O 1
ATOM 1237 N N . GLY A 1 233 ? -31.01188 -36.86072 0.64130 1.000 78.92741 233 GLY D N 1
ATOM 1238 C CA . GLY A 1 233 ? -32.07746 -37.84791 0.62827 1.000 76.80611 233 GLY D CA 1
ATOM 1239 C C . GLY A 1 233 ? -31.56446 -39.27551 0.68128 1.000 81.54494 233 GLY D C 1
ATOM 1240 O O . GLY A 1 233 ? -32.04749 -40.09182 1.47134 1.000 80.27855 233 GLY D O 1
ATOM 1241 N N . SER A 1 234 ? -30.57137 -39.59852 -0.15694 1.000 84.22039 234 SER D N 1
ATOM 1242 C CA . SER A 1 234 ? -30.03207 -40.95691 -0.16482 1.000 86.19801 234 SER D CA 1
ATOM 1243 C C . SER A 1 234 ? -29.52777 -41.34266 1.21723 1.000 88.57004 234 SER D C 1
ATOM 1244 O O . SER A 1 234 ? -29.94073 -42.37326 1.77291 1.000 89.59512 234 SER D O 1
ATOM 1247 N N . ALA A 1 235 ? -28.65921 -40.49628 1.79904 1.000 88.77098 235 ALA D N 1
ATOM 1248 C CA . ALA A 1 235 ? -28.00086 -40.80043 3.07351 1.000 88.69620 235 ALA D CA 1
ATOM 1249 C C . ALA A 1 235 ? -29.00814 -40.91884 4.20864 1.000 82.50581 235 ALA D C 1
ATOM 1250 O O . ALA A 1 235 ? -28.99142 -41.88773 4.98291 1.000 77.49986 235 ALA D O 1
ATOM 1252 N N . LEU A 1 236 ? -29.89579 -39.92877 4.30920 1.000 80.85627 236 LEU D N 1
ATOM 1253 C CA . LEU A 1 236 ? -30.86038 -39.86075 5.38939 1.000 74.59227 236 LEU D CA 1
ATOM 1254 C C . LEU A 1 236 ? -31.88280 -40.97759 5.28190 1.000 77.68448 236 LEU D C 1
ATOM 1255 O O . LEU A 1 236 ? -32.30754 -41.52130 6.30329 1.000 79.28469 236 LEU D O 1
ATOM 1260 N N . ASP A 1 237 ? -32.27578 -41.34488 4.05964 1.000 78.23778 237 ASP D N 1
ATOM 1261 C CA . ASP A 1 237 ? -33.23407 -42.42806 3.89103 1.000 76.58368 237 ASP D CA 1
ATOM 1262 C C . ASP A 1 237 ? -32.60790 -43.78503 4.19092 1.000 79.77874 237 ASP D C 1
ATOM 1263 O O . ASP A 1 237 ? -33.30329 -44.69090 4.66266 1.000 80.80416 237 ASP D O 1
ATOM 1268 N N . ARG A 1 238 ? -31.31049 -43.95771 3.91668 1.000 80.13888 238 ARG D N 1
ATOM 1269 C CA . ARG A 1 238 ? -30.67012 -45.23753 4.21205 1.000 84.29810 238 ARG D CA 1
ATOM 1270 C C . ARG A 1 238 ? -30.69015 -45.51882 5.70701 1.000 86.93156 238 ARG D C 1
ATOM 1271 O O . ARG A 1 238 ? -30.99096 -46.63750 6.13672 1.000 86.21768 238 ARG D O 1
ATOM 1279 N N . VAL A 1 239 ? -30.33582 -44.51169 6.51375 1.000 86.04100 239 VAL D N 1
ATOM 1280 C CA . VAL A 1 239 ? -30.46163 -44.61879 7.96688 1.000 80.32855 239 VAL D CA 1
ATOM 1281 C C . VAL A 1 239 ? -31.91819 -44.80342 8.36631 1.000 84.49612 239 VAL D C 1
ATOM 1282 O O . VAL A 1 239 ? -32.24517 -45.63224 9.22113 1.000 87.25219 239 VAL D O 1
ATOM 1286 N N . ARG A 1 240 ? -32.81778 -44.02205 7.76986 1.000 85.63883 240 ARG D N 1
ATOM 1287 C CA . ARG A 1 240 ? -34.20363 -44.07603 8.21280 1.000 85.48665 240 ARG D CA 1
ATOM 1288 C C . ARG A 1 240 ? -34.77692 -45.48147 8.04855 1.000 87.21282 240 ARG D C 1
ATOM 1289 O O . ARG A 1 240 ? -35.51743 -45.95803 8.91818 1.000 91.22622 240 ARG D O 1
ATOM 1297 N N . GLU A 1 241 ? -34.43267 -46.17628 6.95934 1.000 83.60520 241 GLU D N 1
ATOM 1298 C CA . GLU A 1 241 ? -34.94682 -47.53825 6.83230 1.000 89.90609 241 GLU D CA 1
ATOM 1299 C C . GLU A 1 241 ? -34.05238 -48.57910 7.50803 1.000 95.46924 241 GLU D C 1
ATOM 1300 O O . GLU A 1 241 ? -34.57161 -49.49352 8.15309 1.000 97.89970 241 GLU D O 1
ATOM 1306 N N . ASN A 1 242 ? -32.71861 -48.47303 7.37327 1.000 94.47754 242 ASN D N 1
ATOM 1307 C CA . ASN A 1 242 ? -31.83790 -49.54641 7.84780 1.000 92.13955 242 ASN D CA 1
ATOM 1308 C C . ASN A 1 242 ? -31.42158 -49.41202 9.31682 1.000 92.07602 242 ASN D C 1
ATOM 1309 O O . ASN A 1 242 ? -31.18439 -50.42638 9.98390 1.000 96.46856 242 ASN D O 1
ATOM 1314 N N . HIS A 1 243 ? -31.29465 -48.20347 9.84211 1.000 87.63927 243 HIS D N 1
ATOM 1315 C CA . HIS A 1 243 ? -30.80813 -47.99865 11.20346 1.000 82.31459 243 HIS D CA 1
ATOM 1316 C C . HIS A 1 243 ? -31.68083 -46.94116 11.85908 1.000 86.06272 243 HIS D C 1
ATOM 1317 O O . HIS A 1 243 ? -31.22919 -45.82972 12.15335 1.000 88.05713 243 HIS D O 1
ATOM 1324 N N . PRO A 1 244 ? -32.95140 -47.26742 12.11166 1.000 83.75924 244 PRO D N 1
ATOM 1325 C CA . PRO A 1 244 ? -33.91441 -46.22467 12.51219 1.000 85.22844 244 PRO D CA 1
ATOM 1326 C C . PRO A 1 244 ? -33.57246 -45.55495 13.82522 1.000 88.00227 244 PRO D C 1
ATOM 1327 O O . PRO A 1 244 ? -33.82095 -44.35312 14.00103 1.000 87.54025 244 PRO D O 1
ATOM 1331 N N . ASN A 1 245 ? -32.99696 -46.31420 14.75372 1.000 89.59167 245 ASN D N 1
ATOM 1332 C CA . ASN A 1 245 ? -32.66084 -45.82590 16.08148 1.000 93.15735 245 ASN D CA 1
ATOM 1333 C C . ASN A 1 245 ? -31.48037 -44.87447 16.05591 1.000 94.29347 245 ASN D C 1
ATOM 1334 O O . ASN A 1 245 ? -31.16574 -44.25272 17.08129 1.000 96.51797 245 ASN D O 1
ATOM 1339 N N . GLU A 1 246 ? -30.81541 -44.76401 14.91271 1.000 88.68310 246 GLU D N 1
ATOM 1340 C CA . GLU A 1 246 ? -29.69395 -43.86349 14.77187 1.000 90.46996 246 GLU D CA 1
ATOM 1341 C C . GLU A 1 246 ? -30.12067 -42.54670 14.15105 1.000 90.56482 246 GLU D C 1
ATOM 1342 O O . GLU A 1 246 ? -29.31930 -41.60461 14.12049 1.000 90.43339 246 GLU D O 1
ATOM 1348 N N . MET A 1 247 ? -31.35728 -42.46984 13.65021 1.000 88.67282 247 MET D N 1
ATOM 1349 C CA . MET A 1 247 ? -31.82107 -41.24545 13.00235 1.000 88.76324 247 MET D CA 1
ATOM 1350 C C . MET A 1 247 ? -31.67114 -40.02730 13.90531 1.000 86.55660 247 MET D C 1
ATOM 1351 O O . MET A 1 247 ? -31.16368 -38.99669 13.42370 1.000 83.41945 247 MET D O 1
ATOM 1356 N N . PRO A 1 248 ? -32.04021 -40.07857 15.19426 1.000 84.02867 248 PRO D N 1
ATOM 1357 C CA . PRO A 1 248 ? -31.84835 -38.90481 16.05634 1.000 82.32784 248 PRO D CA 1
ATOM 1358 C C . PRO A 1 248 ? -30.42192 -38.39967 16.07498 1.000 84.22832 248 PRO D C 1
ATOM 1359 O O . PRO A 1 248 ? -30.20725 -37.18967 16.21179 1.000 80.32177 248 PRO D O 1
ATOM 1363 N N . ARG A 1 249 ? -29.43766 -39.29907 15.95119 1.000 87.23668 249 ARG D N 1
ATOM 1364 C CA . ARG A 1 249 ? -28.04911 -38.85931 15.86363 1.000 84.29541 249 ARG D CA 1
ATOM 1365 C C . ARG A 1 249 ? -27.85457 -37.93442 14.67878 1.000 86.90702 249 ARG D C 1
ATOM 1366 O O . ARG A 1 249 ? -27.13792 -36.93019 14.77674 1.000 85.00749 249 ARG D O 1
ATOM 1374 N N . ILE A 1 250 ? -28.49279 -38.25225 13.54750 1.000 86.23466 250 ILE D N 1
ATOM 1375 C CA . ILE A 1 250 ? -28.34502 -37.40691 12.36907 1.000 79.81622 250 ILE D CA 1
ATOM 1376 C C . ILE A 1 250 ? -29.13524 -36.11997 12.51820 1.000 80.68209 250 ILE D C 1
ATOM 1377 O O . ILE A 1 250 ? -28.66783 -35.05259 12.10631 1.000 82.40702 250 ILE D O 1
ATOM 1382 N N . TRP A 1 251 ? -30.33306 -36.18581 13.10977 1.000 78.56796 251 TRP D N 1
ATOM 1383 C CA . TRP A 1 251 ? -31.11917 -34.96699 13.28490 1.000 77.88041 251 TRP D CA 1
ATOM 1384 C C . TRP A 1 251 ? -30.39056 -33.95347 14.16312 1.000 80.67906 251 TRP D C 1
ATOM 1385 O O . TRP A 1 251 ? -30.43020 -32.74779 13.88408 1.000 78.79801 251 TRP D O 1
ATOM 1396 N N . ILE A 1 252 ? -29.72314 -34.41276 15.23304 1.000 81.42689 252 ILE D N 1
ATOM 1397 C CA . ILE A 1 252 ? -29.02521 -33.46498 16.10311 1.000 83.56123 252 ILE D CA 1
ATOM 1398 C C . ILE A 1 252 ? -27.89488 -32.79945 15.33198 1.000 86.26837 252 ILE D C 1
ATOM 1399 O O . ILE A 1 252 ? -27.75517 -31.56648 15.34840 1.000 85.54981 252 ILE D O 1
ATOM 1404 N N . ALA A 1 253 ? -27.10299 -33.60526 14.60790 1.000 81.28217 253 ALA D N 1
ATOM 1405 C CA . ALA A 1 253 ? -26.04820 -33.06590 13.76031 1.000 76.31963 253 ALA D CA 1
ATOM 1406 C C . ALA A 1 253 ? -26.59829 -32.00065 12.82623 1.000 76.75717 253 ALA D C 1
ATOM 1407 O O . ALA A 1 253 ? -26.09698 -30.87267 12.78141 1.000 78.57671 253 ALA D O 1
ATOM 1409 N N . LEU A 1 254 ? -27.65740 -32.34144 12.09117 1.000 76.45695 254 LEU D N 1
ATOM 1410 C CA . LEU A 1 254 ? -28.26885 -31.38947 11.17667 1.000 75.79244 254 LEU D CA 1
ATOM 1411 C C . LEU A 1 254 ? -28.64587 -30.10287 11.88487 1.000 75.37968 254 LEU D C 1
ATOM 1412 O O . LEU A 1 254 ? -28.46357 -29.00803 11.33997 1.000 73.18538 254 LEU D O 1
ATOM 1417 N N . ALA A 1 255 ? -29.15003 -30.21217 13.11143 1.000 75.60392 255 ALA D N 1
ATOM 1418 C CA . ALA A 1 255 ? -29.63680 -29.02348 13.79581 1.000 79.30540 255 ALA D CA 1
ATOM 1419 C C . ALA A 1 255 ? -28.48645 -28.16752 14.31883 1.000 86.90022 255 ALA D C 1
ATOM 1420 O O . ALA A 1 255 ? -28.57748 -26.93000 14.30313 1.000 83.96882 255 ALA D O 1
ATOM 1422 N N . ARG A 1 256 ? -27.39149 -28.79722 14.78651 1.000 85.24968 256 ARG D N 1
ATOM 1423 C CA . ARG A 1 256 ? -26.29322 -27.99439 15.32636 1.000 88.98434 256 ARG D CA 1
ATOM 1424 C C . ARG A 1 256 ? -25.58171 -27.23990 14.21950 1.000 87.33988 256 ARG D C 1
ATOM 1425 O O . ARG A 1 256 ? -25.17391 -26.08731 14.41407 1.000 91.19658 256 ARG D O 1
ATOM 1433 N N . GLU A 1 257 ? -25.43636 -27.86426 13.04950 1.000 78.89497 257 GLU D N 1
ATOM 1434 C CA . GLU A 1 257 ? -24.83653 -27.16392 11.92207 1.000 83.52054 257 GLU D CA 1
ATOM 1435 C C . GLU A 1 257 ? -25.75491 -26.07233 11.39984 1.000 83.38899 257 GLU D C 1
ATOM 1436 O O . GLU A 1 257 ? -25.30651 -24.96387 11.08136 1.000 83.93075 257 GLU D O 1
ATOM 1442 N N . LEU A 1 258 ? -27.03915 -26.38855 11.26104 1.000 81.60431 258 LEU D N 1
ATOM 1443 C CA . LEU A 1 258 ? -28.00466 -25.38401 10.84239 1.000 82.10474 258 LEU D CA 1
ATOM 1444 C C . LEU A 1 258 ? -28.08026 -24.25942 11.86451 1.000 84.79564 258 LEU D C 1
ATOM 1445 O O . LEU A 1 258 ? -28.17840 -23.07973 11.49658 1.000 81.95658 258 LEU D O 1
ATOM 1450 N N . GLY A 1 259 ? -28.01718 -24.61403 13.15778 1.000 83.17237 259 GLY D N 1
ATOM 1451 C CA . GLY A 1 259 ? -28.13701 -23.61426 14.20958 1.000 87.78100 259 GLY D CA 1
ATOM 1452 C C . GLY A 1 259 ? -26.99885 -22.61233 14.19594 1.000 94.62934 259 GLY D C 1
ATOM 1453 O O . GLY A 1 259 ? -27.20825 -21.41095 14.41506 1.000 96.88002 259 GLY D O 1
ATOM 1454 N N . ALA A 1 260 ? -25.77594 -23.09638 13.94093 1.000 93.97415 260 ALA D N 1
ATOM 1455 C CA . ALA A 1 260 ? -24.63528 -22.21030 13.72985 1.000 91.17657 260 ALA D CA 1
ATOM 1456 C C . ALA A 1 260 ? -24.79383 -21.40872 12.44387 1.000 92.38667 260 ALA D C 1
ATOM 1457 O O . ALA A 1 260 ? -24.60452 -20.18793 12.43449 1.000 95.39646 260 ALA D O 1
ATOM 1459 N N . ALA A 1 261 ? -25.15737 -22.08856 11.35132 1.000 93.48688 261 ALA D N 1
ATOM 1460 C CA . ALA A 1 261 ? -25.34239 -21.43707 10.05611 1.000 93.15899 261 ALA D CA 1
ATOM 1461 C C . ALA A 1 261 ? -26.34551 -20.28874 10.12448 1.000 95.70658 261 ALA D C 1
ATOM 1462 O O . ALA A 1 261 ? -26.11290 -19.22497 9.53585 1.000 92.96927 261 ALA D O 1
ATOM 1464 N N . VAL A 1 262 ? -27.47663 -20.49211 10.81860 1.000 97.83664 262 VAL D N 1
ATOM 1465 C CA . VAL A 1 262 ? -28.51801 -19.46226 10.89347 1.000 99.30946 262 VAL D CA 1
ATOM 1466 C C . VAL A 1 262 ? -28.03979 -18.27386 11.70851 1.000 102.65589 262 VAL D C 1
ATOM 1467 O O . VAL A 1 262 ? -28.14394 -17.11905 11.27472 1.000 105.48725 262 VAL D O 1
ATOM 1471 N N . HIS A 1 263 ? -27.55086 -18.54610 12.92244 1.000 99.88901 263 HIS D N 1
ATOM 1472 C CA . HIS A 1 263 ? -27.10134 -17.49375 13.82681 1.000 106.13348 263 HIS D CA 1
ATOM 1473 C C . HIS A 1 263 ? -26.02858 -16.61101 13.16287 1.000 104.20485 263 HIS D C 1
ATOM 1474 O O . HIS A 1 263 ? -25.98615 -15.39102 13.38122 1.000 98.89916 263 HIS D O 1
ATOM 1481 N N . SER A 1 264 ? -25.20704 -17.20367 12.28549 1.000 102.34918 264 SER D N 1
ATOM 1482 C CA . SER A 1 264 ? -24.23133 -16.44643 11.50031 1.000 98.29679 264 SER D CA 1
ATOM 1483 C C . SER A 1 264 ? -24.90213 -15.58781 10.44051 1.000 99.97957 264 SER D C 1
ATOM 1484 O O . SER A 1 264 ? -24.45280 -14.47501 10.16005 1.000 100.84843 264 SER D O 1
ATOM 1487 N N . HIS A 1 265 ? -25.93241 -16.11257 9.78584 1.000 100.31389 265 HIS D N 1
ATOM 1488 C CA . HIS A 1 265 ? -26.64578 -15.29070 8.82697 1.000 96.86328 265 HIS D CA 1
ATOM 1489 C C . HIS A 1 265 ? -27.38655 -14.16783 9.53086 1.000 103.43268 265 HIS D C 1
ATOM 1490 O O . HIS A 1 265 ? -27.49297 -13.06244 8.98692 1.000 106.50076 265 HIS D O 1
ATOM 1497 N N . ALA A 1 266 ? -27.88294 -14.43003 10.74668 1.000 103.41666 266 ALA D N 1
ATOM 1498 C CA . ALA A 1 266 ? -28.59784 -13.41126 11.50891 1.000 102.29702 266 ALA D CA 1
ATOM 1499 C C . ALA A 1 266 ? -27.67156 -12.27009 11.90547 1.000 111.22987 266 ALA D C 1
ATOM 1500 O O . ALA A 1 266 ? -28.04793 -11.09573 11.81475 1.000 112.77939 266 ALA D O 1
ATOM 1502 N N . THR A 1 267 ? -26.44979 -12.59554 12.33798 1.000 111.12260 267 THR D N 1
ATOM 1503 C CA . THR A 1 267 ? -25.52068 -11.56826 12.80298 1.000 110.39363 267 THR D CA 1
ATOM 1504 C C . THR A 1 267 ? -24.91476 -10.75798 11.65077 1.000 109.70951 267 THR D C 1
ATOM 1505 O O . THR A 1 267 ? -24.59880 -9.57207 11.82387 1.000 112.44035 267 THR D O 1
ATOM 1509 N N . SER A 1 268 ? -24.77310 -11.35587 10.46678 1.000 110.68776 268 SER D N 1
ATOM 1510 C CA . SER A 1 268 ? -24.29791 -10.59873 9.31130 1.000 112.27382 268 SER D CA 1
ATOM 1511 C C . SER A 1 268 ? -25.40286 -9.75299 8.68143 1.000 117.33679 268 SER D C 1
ATOM 1512 O O . SER A 1 268 ? -25.11222 -8.71896 8.06887 1.000 119.90179 268 SER D O 1
ATOM 1515 N N . VAL A 1 269 ? -26.66539 -10.17239 8.79622 1.000 112.95122 269 VAL D N 1
ATOM 1516 C CA . VAL A 1 269 ? -27.74596 -9.32020 8.31931 1.000 112.51345 269 VAL D CA 1
ATOM 1517 C C . VAL A 1 269 ? -28.05604 -8.20102 9.30645 1.000 120.72278 269 VAL D C 1
ATOM 1518 O O . VAL A 1 269 ? -28.69953 -7.20831 8.92877 1.000 126.66660 269 VAL D O 1
ATOM 1522 N N . ARG A 1 270 ? -27.59031 -8.31710 10.55512 1.000 118.35302 270 ARG D N 1
ATOM 1523 C CA . ARG A 1 270 ? -27.74461 -7.22895 11.51558 1.000 123.42026 270 ARG D CA 1
ATOM 1524 C C . ARG A 1 270 ? -26.90694 -6.00524 11.16519 1.000 130.69211 270 ARG D C 1
ATOM 1525 O O . ARG A 1 270 ? -27.29131 -4.88194 11.52320 1.000 134.60447 270 ARG D O 1
ATOM 1533 N N . ILE A 1 271 ? -25.81054 -6.18866 10.42738 1.000 127.68002 271 ILE D N 1
ATOM 1534 C CA . ILE A 1 271 ? -24.89183 -5.08651 10.19265 1.000 121.85128 271 ILE D CA 1
ATOM 1535 C C . ILE A 1 271 ? -25.51077 -3.99932 9.30346 1.000 128.25603 271 ILE D C 1
ATOM 1536 O O . ILE A 1 271 ? -25.17044 -2.82082 9.45142 1.000 139.80825 271 ILE D O 1
ATOM 1541 N N . ALA A 1 272 ? -26.45204 -4.32906 8.41724 1.000 122.74810 272 ALA D N 1
ATOM 1542 C CA . ALA A 1 272 ? -27.08797 -3.24769 7.64947 1.000 122.14497 272 ALA D CA 1
ATOM 1543 C C . ALA A 1 272 ? -28.49983 -2.95567 8.15056 1.000 122.99945 272 ALA D C 1
ATOM 1544 O O . ALA A 1 272 ? -28.68636 -2.54287 9.29903 1.000 125.08368 272 ALA D O 1
ATOM 1546 N N . ASN A 1 277 ? -29.05032 0.96580 13.08189 1.000 143.74231 277 ASN D N 1
ATOM 1547 C CA . ASN A 1 277 ? -30.13292 1.28417 12.15285 1.000 146.31231 277 ASN D CA 1
ATOM 1548 C C . ASN A 1 277 ? -31.34795 0.37976 12.36278 1.000 151.26652 277 ASN D C 1
ATOM 1549 O O . ASN A 1 277 ? -32.21579 0.28779 11.49269 1.000 151.70154 277 ASN D O 1
ATOM 1551 N N . HIS A 1 278 ? -31.40595 -0.27696 13.52434 1.000 152.19634 278 HIS D N 1
ATOM 1552 C CA . HIS A 1 278 ? -32.37859 -1.32861 13.80241 1.000 142.84028 278 HIS D CA 1
ATOM 1553 C C . HIS A 1 278 ? -32.82463 -1.23428 15.25241 1.000 135.73724 278 HIS D C 1
ATOM 1554 O O . HIS A 1 278 ? -32.02950 -0.87472 16.12440 1.000 137.51264 278 HIS D O 1
ATOM 1561 N N . THR A 1 279 ? -34.08407 -1.58362 15.51380 1.000 130.99102 279 THR D N 1
ATOM 1562 C CA . THR A 1 279 ? -34.61203 -1.59065 16.87963 1.000 130.05732 279 THR D CA 1
ATOM 1563 C C . THR A 1 279 ? -34.39673 -2.97555 17.50900 1.000 125.72758 279 THR D C 1
ATOM 1564 O O . THR A 1 279 ? -35.06691 -3.94767 17.15104 1.000 121.08744 279 THR D O 1
ATOM 1568 N N . ARG A 1 280 ? -33.47194 -3.06136 18.46802 1.000 124.82438 280 ARG D N 1
ATOM 1569 C CA . ARG A 1 280 ? -32.98284 -4.35601 18.93904 1.000 128.00631 280 ARG D CA 1
ATOM 1570 C C . ARG A 1 280 ? -34.06539 -5.15987 19.65686 1.000 123.29844 280 ARG D C 1
ATOM 1571 O O . ARG A 1 280 ? -34.47856 -6.21760 19.17980 1.000 124.49361 280 ARG D O 1
ATOM 1579 N N . ASP A 1 281 ? -34.53099 -4.68782 20.81186 1.000 128.92060 281 ASP D N 1
ATOM 1580 C CA . ASP A 1 281 ? -35.39298 -5.48727 21.68545 1.000 129.34532 281 ASP D CA 1
ATOM 1581 C C . ASP A 1 281 ? -36.86537 -5.51319 21.28526 1.000 125.22206 281 ASP D C 1
ATOM 1582 O O . ASP A 1 281 ? -37.67832 -6.04439 22.04951 1.000 121.23205 281 ASP D O 1
ATOM 1587 N N . VAL A 1 282 ? -37.25327 -4.94277 20.13869 1.000 127.03798 282 VAL D N 1
ATOM 1588 C CA . VAL A 1 282 ? -38.62727 -5.15388 19.68128 1.000 124.91238 282 VAL D CA 1
ATOM 1589 C C . VAL A 1 282 ? -38.76530 -6.45946 18.91103 1.000 122.61636 282 VAL D C 1
ATOM 1590 O O . VAL A 1 282 ? -39.86372 -6.76110 18.42915 1.000 118.07707 282 VAL D O 1
ATOM 1594 N N . VAL A 1 283 ? -37.69174 -7.25916 18.80565 1.000 119.96115 283 VAL D N 1
ATOM 1595 C CA . VAL A 1 283 ? -37.76302 -8.60763 18.24979 1.000 112.64829 283 VAL D CA 1
ATOM 1596 C C . VAL A 1 283 ? -38.13975 -9.56785 19.37708 1.000 113.42815 283 VAL D C 1
ATOM 1597 O O . VAL A 1 283 ? -37.83265 -10.76246 19.33500 1.000 113.53667 283 VAL D O 1
ATOM 1601 N N . ARG A 1 284 ? -38.80864 -9.03406 20.40284 1.000 118.26204 284 ARG D N 1
ATOM 1602 C CA . ARG A 1 284 ? -39.69618 -9.81218 21.26062 1.000 113.35293 284 ARG D CA 1
ATOM 1603 C C . ARG A 1 284 ? -40.92701 -10.29653 20.50202 1.000 113.58168 284 ARG D C 1
ATOM 1604 O O . ARG A 1 284 ? -41.75908 -11.00346 21.07886 1.000 111.27635 284 ARG D O 1
ATOM 1612 N N . MET A 1 285 ? -41.08885 -9.87583 19.24492 1.000 115.64703 285 MET D N 1
ATOM 1613 C CA . MET A 1 285 ? -41.89025 -10.57879 18.24967 1.000 105.01531 285 MET D CA 1
ATOM 1614 C C . MET A 1 285 ? -41.61949 -12.07279 18.34246 1.000 102.01929 285 MET D C 1
ATOM 1615 O O . MET A 1 285 ? -42.55661 -12.87266 18.37554 1.000 99.84017 285 MET D O 1
ATOM 1620 N N . ALA A 1 286 ? -40.33403 -12.44116 18.42194 1.000 101.38776 286 ALA D N 1
ATOM 1621 C CA . ALA A 1 286 ? -39.93288 -13.84624 18.49384 1.000 102.32603 286 ALA D CA 1
ATOM 1622 C C . ALA A 1 286 ? -40.69149 -14.62167 19.57010 1.000 106.63545 286 ALA D C 1
ATOM 1623 O O . ALA A 1 286 ? -41.10789 -15.76628 19.34923 1.000 107.74814 286 ALA D O 1
ATOM 1625 N N . ASN A 1 287 ? -40.86336 -14.03088 20.75018 1.000 109.08847 287 ASN D N 1
ATOM 1626 C CA . ASN A 1 287 ? -41.57340 -14.73703 21.81079 1.000 105.41550 287 ASN D CA 1
ATOM 1627 C C . ASN A 1 287 ? -43.05613 -14.82456 21.50104 1.000 101.83040 287 ASN D C 1
ATOM 1628 O O . ASN A 1 287 ? -43.73787 -15.75040 21.95722 1.000 97.37281 287 ASN D O 1
ATOM 1633 N N . GLU A 1 288 ? -43.56531 -13.86204 20.73306 1.000 100.21220 288 GLU D N 1
ATOM 1634 C CA . GLU A 1 288 ? -44.96280 -13.88900 20.33318 1.000 98.82967 288 GLU D CA 1
ATOM 1635 C C . GLU A 1 288 ? -45.20447 -14.98810 19.31027 1.000 99.27006 288 GLU D C 1
ATOM 1636 O O . GLU A 1 288 ? -46.01684 -15.89489 19.53958 1.000 95.11670 288 GLU D O 1
ATOM 1642 N N . SER A 1 289 ? -44.49355 -14.92469 18.17187 1.000 101.08898 289 SER D N 1
ATOM 1643 C CA . SER A 1 289 ? -44.65858 -15.93177 17.12960 1.000 88.97985 289 SER D CA 1
ATOM 1644 C C . SER A 1 289 ? -44.43830 -17.32412 17.67814 1.000 88.11236 289 SER D C 1
ATOM 1645 O O . SER A 1 289 ? -45.23313 -18.23024 17.40752 1.000 88.19986 289 SER D O 1
ATOM 1648 N N . SER A 1 290 ? -43.38636 -17.51001 18.48059 1.000 86.00703 290 SER D N 1
ATOM 1649 C CA . SER A 1 290 ? -43.12429 -18.83614 19.02248 1.000 87.43539 290 SER D CA 1
ATOM 1650 C C . SER A 1 290 ? -44.16829 -19.22358 20.06943 1.000 86.48039 290 SER D C 1
ATOM 1651 O O . SER A 1 290 ? -44.27684 -20.40258 20.42494 1.000 85.74968 290 SER D O 1
ATOM 1654 N N . ARG A 1 291 ? -44.96526 -18.26461 20.54056 1.000 88.15531 291 ARG D N 1
ATOM 1655 C CA . ARG A 1 291 ? -46.11722 -18.60256 21.37316 1.000 94.76922 291 ARG D CA 1
ATOM 1656 C C . ARG A 1 291 ? -47.25613 -19.13614 20.51357 1.000 94.93502 291 ARG D C 1
ATOM 1657 O O . ARG A 1 291 ? -47.81056 -20.21432 20.78488 1.000 90.78223 291 ARG D O 1
ATOM 1665 N N . LEU A 1 292 ? -47.60593 -18.38419 19.45876 1.000 92.28146 292 LEU D N 1
ATOM 1666 C CA . LEU A 1 292 ? -48.69183 -18.76913 18.56109 1.000 89.48728 292 LEU D CA 1
ATOM 1667 C C . LEU A 1 292 ? -48.36956 -20.06054 17.81599 1.000 85.99371 292 LEU D C 1
ATOM 1668 O O . LEU A 1 292 ? -49.24844 -20.91329 17.61554 1.000 80.27526 292 LEU D O 1
ATOM 1673 N N . LEU A 1 293 ? -47.10581 -20.20812 17.40265 1.000 85.14685 293 LEU D N 1
ATOM 1674 C CA . LEU A 1 293 ? -46.64295 -21.40625 16.71733 1.000 80.63273 293 LEU D CA 1
ATOM 1675 C C . LEU A 1 293 ? -46.64757 -22.61158 17.64061 1.000 83.17319 293 LEU D C 1
ATOM 1676 O O . LEU A 1 293 ? -46.91213 -23.72997 17.18889 1.000 84.96822 293 LEU D O 1
ATOM 1681 N N . GLN A 1 294 ? -46.34256 -22.41631 18.92689 1.000 84.82466 294 GLN D N 1
ATOM 1682 C CA . GLN A 1 294 ? -46.40998 -23.53591 19.86193 1.000 90.49129 294 GLN D CA 1
ATOM 1683 C C . GLN A 1 294 ? -47.84863 -23.96998 20.09247 1.000 87.26649 294 GLN D C 1
ATOM 1684 O O . GLN A 1 294 ? -48.11265 -25.15820 20.30694 1.000 82.95807 294 GLN D O 1
ATOM 1690 N N . GLY A 1 295 ? -48.78875 -23.02612 20.03874 1.000 88.64947 295 GLY D N 1
ATOM 1691 C CA . GLY A 1 295 ? -50.18746 -23.39937 20.14104 1.000 88.78653 295 GLY D CA 1
ATOM 1692 C C . GLY A 1 295 ? -50.64243 -24.19977 18.93925 1.000 85.49146 295 GLY D C 1
ATOM 1693 O O . GLY A 1 295 ? -51.26639 -25.25681 19.08125 1.000 84.01337 295 GLY D O 1
ATOM 1694 N N . MET A 1 296 ? -50.34719 -23.69275 17.73746 1.000 81.16877 296 MET D N 1
ATOM 1695 C CA . MET A 1 296 ? -50.61332 -24.44808 16.52168 1.000 74.84099 296 MET D CA 1
ATOM 1696 C C . MET A 1 296 ? -50.05409 -25.85881 16.61328 1.000 82.32035 296 MET D C 1
ATOM 1697 O O . MET A 1 296 ? -50.75146 -26.82561 16.28565 1.000 82.82021 296 MET D O 1
ATOM 1702 N N . LYS A 1 297 ? -48.80471 -26.00058 17.09332 1.000 86.41238 297 LYS D N 1
ATOM 1703 C CA . LYS A 1 297 ? -48.12624 -27.30285 17.05410 1.000 87.23639 297 LYS D CA 1
ATOM 1704 C C . LYS A 1 297 ? -48.92209 -28.36648 17.80637 1.000 88.72918 297 LYS D C 1
ATOM 1705 O O . LYS A 1 297 ? -49.11522 -29.47808 17.30187 1.000 91.45434 297 LYS D O 1
ATOM 1711 N N . VAL A 1 298 ? -49.41577 -28.03772 19.00499 1.000 86.32722 298 VAL D N 1
ATOM 1712 C CA . VAL A 1 298 ? -50.13347 -29.03775 19.78615 1.000 82.46026 298 VAL D CA 1
ATOM 1713 C C . VAL A 1 298 ? -51.50854 -29.31799 19.17414 1.000 86.77570 298 VAL D C 1
ATOM 1714 O O . VAL A 1 298 ? -52.03853 -30.42724 19.31195 1.000 90.77164 298 VAL D O 1
ATOM 1718 N N . LEU A 1 299 ? -52.09531 -28.34272 18.46476 1.000 87.56073 299 LEU D N 1
ATOM 1719 C CA . LEU A 1 299 ? -53.34562 -28.57845 17.73614 1.000 84.00911 299 LEU D CA 1
ATOM 1720 C C . LEU A 1 299 ? -53.13046 -29.40717 16.47992 1.000 82.18135 299 LEU D C 1
ATOM 1721 O O . LEU A 1 299 ? -53.93814 -30.28452 16.15460 1.000 83.51042 299 LEU D O 1
ATOM 1726 N N . SER A 1 300 ? -52.06963 -29.10778 15.73465 1.000 78.69632 300 SER D N 1
ATOM 1727 C CA . SER A 1 300 ? -51.85753 -29.73973 14.44160 1.000 76.51484 300 SER D CA 1
ATOM 1728 C C . SER A 1 300 ? -50.37727 -29.58811 14.09409 1.000 77.26554 300 SER D C 1
ATOM 1729 O O . SER A 1 300 ? -49.95850 -28.52895 13.62733 1.000 79.78395 300 SER D O 1
ATOM 1732 N N . VAL A 1 301 ? -49.59835 -30.64126 14.32915 1.000 77.33832 301 VAL D N 1
ATOM 1733 C CA . VAL A 1 301 ? -48.19485 -30.57040 13.95575 1.000 76.15823 301 VAL D CA 1
ATOM 1734 C C . VAL A 1 301 ? -48.05963 -30.24920 12.47432 1.000 74.92166 301 VAL D C 1
ATOM 1735 O O . VAL A 1 301 ? -47.15734 -29.50553 12.07255 1.000 72.21005 301 VAL D O 1
ATOM 1739 N N . GLY A 1 302 ? -48.97266 -30.76026 11.64576 1.000 72.50377 302 GLY D N 1
ATOM 1740 C CA . GLY A 1 302 ? -48.85746 -30.52287 10.22040 1.000 75.56038 302 GLY D CA 1
ATOM 1741 C C . GLY A 1 302 ? -49.07119 -29.06582 9.85912 1.000 75.67105 302 GLY D C 1
ATOM 1742 O O . GLY A 1 302 ? -48.34316 -28.50568 9.03446 1.000 75.62820 302 GLY D O 1
ATOM 1743 N N . ALA A 1 303 ? -50.07354 -28.43283 10.46821 1.000 71.70262 303 ALA D N 1
ATOM 1744 C CA . ALA A 1 303 ? -50.33003 -27.02757 10.18911 1.000 72.25884 303 ALA D CA 1
ATOM 1745 C C . ALA A 1 303 ? -49.12773 -26.17532 10.56005 1.000 79.41010 303 ALA D C 1
ATOM 1746 O O . ALA A 1 303 ? -48.74644 -25.25908 9.81581 1.000 83.96699 303 ALA D O 1
ATOM 1748 N N . TRP A 1 304 ? -48.51644 -26.47463 11.70962 1.000 75.88924 304 TRP D N 1
ATOM 1749 C CA . TRP A 1 304 ? -47.31323 -25.77700 12.14285 1.000 73.85644 304 TRP D CA 1
ATOM 1750 C C . TRP A 1 304 ? -46.20046 -25.90279 11.10857 1.000 75.35814 304 TRP D C 1
ATOM 1751 O O . TRP A 1 304 ? -45.60519 -24.89919 10.69450 1.000 73.97052 304 TRP D O 1
ATOM 1762 N N . ALA A 1 305 ? -45.91572 -27.13518 10.66961 1.000 73.42636 305 ALA D N 1
ATOM 1763 C CA . ALA A 1 305 ? -44.87548 -27.35288 9.66830 1.000 71.85611 305 ALA D CA 1
ATOM 1764 C C . ALA A 1 305 ? -45.13537 -26.55215 8.40457 1.000 77.01362 305 ALA D C 1
ATOM 1765 O O . ALA A 1 305 ? -44.19049 -26.12338 7.72953 1.000 75.17036 305 ALA D O 1
ATOM 1767 N N . ASN A 1 306 ? -46.40386 -26.35126 8.05928 1.000 75.52093 306 ASN D N 1
ATOM 1768 C CA . ASN A 1 306 ? -46.69905 -25.55019 6.88718 1.000 73.33328 306 ASN D CA 1
ATOM 1769 C C . ASN A 1 306 ? -46.40198 -24.08984 7.15884 1.000 76.40068 306 ASN D C 1
ATOM 1770 O O . ASN A 1 306 ? -45.68334 -23.44761 6.38719 1.000 80.46383 306 ASN D O 1
ATOM 1775 N N . THR A 1 307 ? -46.88320 -23.55668 8.27880 1.000 78.59653 307 THR D N 1
ATOM 1776 C CA . THR A 1 307 ? -46.59519 -22.15337 8.55995 1.000 81.06612 307 THR D CA 1
ATOM 1777 C C . THR A 1 307 ? -45.12501 -21.91598 8.89477 1.000 77.64993 307 THR D C 1
ATOM 1778 O O . THR A 1 307 ? -44.63926 -20.79643 8.70939 1.000 74.92743 307 THR D O 1
ATOM 1782 N N . MET A 1 308 ? -44.40497 -22.92948 9.38948 1.000 78.10796 308 MET D N 1
ATOM 1783 C CA . MET A 1 308 ? -42.95306 -22.79542 9.49453 1.000 77.96242 308 MET D CA 1
ATOM 1784 C C . MET A 1 308 ? -42.34458 -22.54712 8.11618 1.000 78.15527 308 MET D C 1
ATOM 1785 O O . MET A 1 308 ? -41.60856 -21.57365 7.90747 1.000 73.26208 308 MET D O 1
ATOM 1790 N N . THR A 1 309 ? -42.66442 -23.41455 7.14755 1.000 80.05440 309 THR D N 1
ATOM 1791 C CA . THR A 1 309 ? -42.08569 -23.25276 5.82296 1.000 75.68582 309 THR D CA 1
ATOM 1792 C C . THR A 1 309 ? -42.55489 -21.97442 5.15710 1.000 70.58396 309 THR D C 1
ATOM 1793 O O . THR A 1 309 ? -41.94942 -21.56104 4.16858 1.000 75.57029 309 THR D O 1
ATOM 1797 N N . VAL A 1 310 ? -43.59604 -21.32264 5.67019 1.000 71.29649 310 VAL D N 1
ATOM 1798 C CA . VAL A 1 310 ? -43.92762 -20.00972 5.12978 1.000 76.84066 310 VAL D CA 1
ATOM 1799 C C . VAL A 1 310 ? -42.93117 -18.98259 5.62836 1.000 76.61929 310 VAL D C 1
ATOM 1800 O O . VAL A 1 310 ? -42.44234 -18.14369 4.86470 1.000 78.43368 310 VAL D O 1
ATOM 1804 N N . LEU A 1 311 ? -42.62935 -19.02951 6.92378 1.000 77.25048 311 LEU D N 1
ATOM 1805 C CA . LEU A 1 311 ? -41.62301 -18.14901 7.49944 1.000 79.03468 311 LEU D CA 1
ATOM 1806 C C . LEU A 1 311 ? -40.29469 -18.32504 6.78695 1.000 81.06624 311 LEU D C 1
ATOM 1807 O O . LEU A 1 311 ? -39.65020 -17.34672 6.39195 1.000 85.08711 311 LEU D O 1
ATOM 1812 N N . ILE A 1 312 ? -39.88213 -19.57901 6.60094 1.000 78.78938 312 ILE D N 1
ATOM 1813 C CA . ILE A 1 312 ? -38.60421 -19.86544 5.96276 1.000 79.61785 312 ILE D CA 1
ATOM 1814 C C . ILE A 1 312 ? -38.56342 -19.25361 4.56602 1.000 78.39020 312 ILE D C 1
ATOM 1815 O O . ILE A 1 312 ? -37.54126 -18.71039 4.13658 1.000 81.91828 312 ILE D O 1
ATOM 1820 N N . GLY A 1 313 ? -39.68558 -19.29186 3.85305 1.000 74.46019 313 GLY D N 1
ATOM 1821 C CA . GLY A 1 313 ? -39.72218 -18.74143 2.51202 1.000 81.30541 313 GLY D CA 1
ATOM 1822 C C . GLY A 1 313 ? -39.49352 -17.24130 2.43566 1.000 85.81080 313 GLY D C 1
ATOM 1823 O O . GLY A 1 313 ? -39.14733 -16.72791 1.36189 1.000 81.99521 313 GLY D O 1
ATOM 1824 N N . ASP A 1 314 ? -39.70253 -16.52231 3.53804 1.000 89.48704 314 ASP D N 1
ATOM 1825 C CA . ASP A 1 314 ? -39.36149 -15.10466 3.61293 1.000 92.43704 314 ASP D CA 1
ATOM 1826 C C . ASP A 1 314 ? -37.94234 -14.86270 4.10504 1.000 88.16813 314 ASP D C 1
ATOM 1827 O O . ASP A 1 314 ? -37.53055 -13.70619 4.23102 1.000 86.68993 314 ASP D O 1
ATOM 1832 N N . LEU A 1 315 ? -37.17093 -15.91304 4.34131 1.000 85.81383 315 LEU D N 1
ATOM 1833 C CA . LEU A 1 315 ? -35.84278 -15.73147 4.88987 1.000 90.00403 315 LEU D CA 1
ATOM 1834 C C . LEU A 1 315 ? -34.80372 -16.11712 3.84417 1.000 94.91429 315 LEU D C 1
ATOM 1835 O O . LEU A 1 315 ? -35.12182 -16.74585 2.83105 1.000 95.94405 315 LEU D O 1
ATOM 1840 N N . PHE A 1 316 ? -33.55941 -15.68813 4.07582 1.000 95.04279 316 PHE D N 1
ATOM 1841 C CA . PHE A 1 316 ? -32.41107 -16.00088 3.22760 1.000 91.80477 316 PHE D CA 1
ATOM 1842 C C . PHE A 1 316 ? -32.49561 -15.42178 1.81706 1.000 94.15649 316 PHE D C 1
ATOM 1843 O O . PHE A 1 316 ? -31.62940 -15.71518 0.99104 1.000 98.39892 316 PHE D O 1
ATOM 1851 N N . GLU A 1 317 ? -33.49451 -14.60832 1.50533 1.000 95.82689 317 GLU D N 1
ATOM 1852 C CA . GLU A 1 317 ? -33.58494 -14.01286 0.18232 1.000 99.75538 317 GLU D CA 1
ATOM 1853 C C . GLU A 1 317 ? -32.91674 -12.62818 0.19274 1.000 113.52439 317 GLU D C 1
ATOM 1854 O O . GLU A 1 317 ? -32.06714 -12.33755 1.04369 1.000 117.47280 317 GLU D O 1
ATOM 1860 N N . HIS A 1 318 ? -33.29680 -11.76483 -0.74672 1.000 117.74063 318 HIS D N 1
ATOM 1861 C CA . HIS A 1 318 ? -32.77899 -10.38989 -0.81163 1.000 121.05443 318 HIS D CA 1
ATOM 1862 C C . HIS A 1 318 ? -33.72511 -9.49923 -1.62303 1.000 117.23314 318 HIS D C 1
ATOM 1863 O O . HIS A 1 318 ? -33.30311 -8.56179 -2.29860 1.000 114.11675 318 HIS D O 1
ATOM 1870 N N . LYS B 2 1 ? -38.51894 -17.35308 -8.19193 1.000 109.78179 67 LYS A N 1
ATOM 1871 C CA . LYS B 2 1 ? -39.88153 -17.68014 -8.60962 1.000 121.39922 67 LYS A CA 1
ATOM 1872 C C . LYS B 2 1 ? -40.79953 -17.76478 -7.36148 1.000 122.55291 67 LYS A C 1
ATOM 1873 O O . LYS B 2 1 ? -40.31570 -17.68163 -6.22022 1.000 114.88642 67 LYS A O 1
ATOM 1879 N N . LYS B 2 2 ? -42.10809 -17.94368 -7.57730 1.000 115.89233 68 LYS A N 1
ATOM 1880 C CA . LYS B 2 2 ? 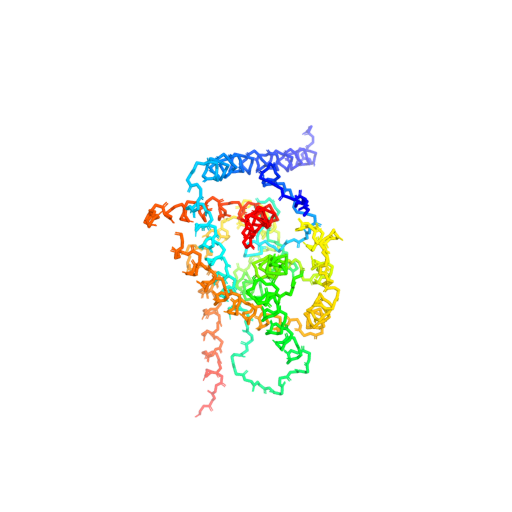-43.07385 -17.90824 -6.48181 1.000 110.98680 68 LYS A CA 1
ATOM 1881 C C . LYS B 2 2 ? -42.94586 -19.12902 -5.56919 1.000 110.30264 68 LYS A C 1
ATOM 1882 O O . LYS B 2 2 ? -42.83478 -20.27000 -6.03802 1.000 105.13809 68 LYS A O 1
ATOM 1888 N N . LYS B 2 3 ? -42.99232 -18.87993 -4.25185 1.000 107.00788 69 LYS A N 1
ATOM 1889 C CA . LYS B 2 3 ? -43.07799 -19.94148 -3.24973 1.000 96.26326 69 LYS A CA 1
ATOM 1890 C C . LYS B 2 3 ? -44.53039 -20.39494 -3.11982 1.000 90.39702 69 LYS A C 1
ATOM 1891 O O . LYS B 2 3 ? -45.42027 -19.56834 -2.89783 1.000 91.22689 69 LYS A O 1
ATOM 1897 N N . ARG B 2 4 ? -44.76932 -21.70486 -3.26661 1.000 87.37525 70 ARG A N 1
ATOM 1898 C CA . ARG B 2 4 ? -46.14530 -22.20534 -3.26716 1.000 89.66464 70 ARG A CA 1
ATOM 1899 C C . ARG B 2 4 ? -46.88862 -21.84416 -1.97832 1.000 89.50797 70 ARG A C 1
ATOM 1900 O O . ARG B 2 4 ? -48.10366 -21.59080 -2.00517 1.000 89.18435 70 ARG A O 1
ATOM 1908 N N . LEU B 2 5 ? -46.19076 -21.79998 -0.84529 1.000 88.78002 71 LEU A N 1
ATOM 1909 C CA . LEU B 2 5 ? -46.82865 -21.48543 0.42812 1.000 86.81925 71 LEU A CA 1
ATOM 1910 C C . LEU B 2 5 ? -46.48143 -20.04982 0.82352 1.000 91.04677 71 LEU A C 1
ATOM 1911 O O . LEU B 2 5 ? -45.34924 -19.76290 1.23741 1.000 88.47371 71 LEU A O 1
ATOM 1916 N N . THR B 2 6 ? -47.46616 -19.15953 0.69771 1.000 91.91321 72 THR A N 1
ATOM 1917 C CA . THR B 2 6 ? -47.39271 -17.75679 1.07865 1.000 86.14034 72 THR A CA 1
ATOM 1918 C C . THR B 2 6 ? -48.21656 -17.51776 2.33895 1.000 84.37780 72 THR A C 1
ATOM 1919 O O . THR B 2 6 ? -48.91255 -18.41534 2.81658 1.000 85.03708 72 THR A O 1
ATOM 1923 N N . LYS B 2 7 ? -48.15090 -16.28131 2.86204 1.000 82.52594 73 LYS A N 1
ATOM 1924 C CA . LYS B 2 7 ? -48.77030 -15.98071 4.15590 1.000 81.20396 73 LYS A CA 1
ATOM 1925 C C . LYS B 2 7 ? -50.25559 -16.29484 4.18264 1.000 83.61663 73 LYS A C 1
ATOM 1926 O O . LYS B 2 7 ? -50.80249 -16.55820 5.25930 1.000 80.31389 73 LYS A O 1
ATOM 1932 N N . ALA B 2 8 ? -50.93271 -16.25885 3.02752 1.000 83.58636 74 ALA A N 1
ATOM 1933 C CA . ALA B 2 8 ? -52.35739 -16.57791 3.01821 1.000 82.58499 74 ALA A CA 1
ATOM 1934 C C . ALA B 2 8 ? -52.61926 -18.06208 3.24882 1.000 89.15223 74 ALA A C 1
ATOM 1935 O O . ALA B 2 8 ? -53.75162 -18.42963 3.59072 1.000 90.18285 74 ALA A O 1
ATOM 1937 N N . ASP B 2 9 ? -51.59669 -18.91617 3.07586 1.000 94.41967 75 ASP A N 1
ATOM 1938 C CA . ASP B 2 9 ? -51.67598 -20.35987 3.29397 1.000 85.72956 75 ASP A CA 1
ATOM 1939 C C . ASP B 2 9 ? -51.33550 -20.77260 4.73193 1.000 87.48440 75 ASP A C 1
ATOM 1940 O O . ASP B 2 9 ? -51.18821 -21.96476 4.98611 1.000 95.10356 75 ASP A O 1
ATOM 1945 N N . ILE B 2 10 ? -51.23429 -19.82859 5.67681 1.000 83.90414 76 ILE A N 1
ATOM 1946 C CA . ILE B 2 10 ? -50.83743 -20.15221 7.04855 1.000 81.00367 76 ILE A CA 1
ATOM 1947 C C . ILE B 2 10 ? -51.93180 -20.96131 7.72861 1.000 83.46858 76 ILE A C 1
ATOM 1948 O O . ILE B 2 10 ? -53.10141 -20.56407 7.74091 1.000 88.29118 76 ILE A O 1
ATOM 1953 N N . GLY B 2 11 ? -51.55677 -22.08648 8.32477 1.000 79.72033 77 GLY A N 1
ATOM 1954 C CA . GLY B 2 11 ? -52.51902 -22.93518 8.97997 1.000 82.65377 77 GLY A CA 1
ATOM 1955 C C . GLY B 2 11 ? -53.18219 -23.95862 8.08357 1.000 91.94063 77 GLY A C 1
ATOM 1956 O O . GLY B 2 11 ? -53.93880 -24.80196 8.58690 1.000 92.29245 77 GLY A O 1
ATOM 1957 N N . THR B 2 12 ? -52.92873 -23.92139 6.77615 1.000 90.54496 78 THR A N 1
ATOM 1958 C CA . THR B 2 12 ? -53.47408 -24.93942 5.90001 1.000 86.39274 78 THR A CA 1
ATOM 1959 C C . THR B 2 12 ? -52.77372 -26.27269 6.17451 1.000 87.45157 78 THR A C 1
ATOM 1960 O O . THR B 2 12 ? -51.60815 -26.29749 6.58281 1.000 84.76420 78 THR A O 1
ATOM 1964 N N . PRO B 2 13 ? -53.46819 -27.39415 5.96187 1.000 91.75961 79 PRO A N 1
ATOM 1965 C CA . PRO B 2 13 ? -52.88647 -28.70674 6.28882 1.000 96.03244 79 PRO A CA 1
ATOM 1966 C C . PRO B 2 13 ? -51.72012 -29.10239 5.38403 1.000 89.68538 79 PRO A C 1
ATOM 1967 O O . PRO B 2 13 ? -51.73679 -28.87493 4.17114 1.000 89.91812 79 PRO A O 1
ATOM 1971 N N . SER B 2 14 ? -50.71483 -29.73756 5.98211 1.000 83.85882 80 SER A N 1
ATOM 1972 C CA . SER B 2 14 ? -49.57598 -30.18350 5.19408 1.000 88.01459 80 SER A CA 1
ATOM 1973 C C . SER B 2 14 ? -49.94197 -31.41533 4.38407 1.000 85.70812 80 SER A C 1
ATOM 1974 O O . SER B 2 14 ? -50.64664 -32.30558 4.86051 1.000 86.00052 80 SER A O 1
ATOM 1977 N N . ASN B 2 15 ? -49.45501 -31.46676 3.15379 1.000 87.66140 81 ASN A N 1
ATOM 1978 C CA . ASN B 2 15 ? -49.60878 -32.66362 2.34270 1.000 85.50051 81 ASN A CA 1
ATOM 1979 C C . ASN B 2 15 ? -48.66429 -33.79444 2.77576 1.000 80.55502 81 ASN A C 1
ATOM 1980 O O . ASN B 2 15 ? -48.58731 -34.80982 2.07835 1.000 81.12576 81 ASN A O 1
ATOM 1985 N N . PHE B 2 16 ? -48.01060 -33.67286 3.93807 1.000 81.52369 82 PHE A N 1
ATOM 1986 C CA . PHE B 2 16 ? -47.12513 -34.69626 4.49415 1.000 81.60989 82 PHE A CA 1
ATOM 1987 C C . PHE B 2 16 ? -47.69639 -35.24437 5.79342 1.000 84.70445 82 PHE A C 1
ATOM 1988 O O . PHE B 2 16 ? -48.58833 -34.65169 6.40615 1.000 91.90361 82 PHE A O 1
ATOM 1996 N N . GLN B 2 17 ? -47.12948 -36.35655 6.24813 1.000 82.98486 83 GLN A N 1
ATOM 1997 C CA . GLN B 2 17 ? -47.65244 -37.05639 7.41219 1.000 82.16115 83 GLN A CA 1
ATOM 1998 C C . GLN B 2 17 ? -46.78248 -36.76221 8.62985 1.000 81.37682 83 GLN A C 1
ATOM 1999 O O . GLN B 2 17 ? -45.55372 -36.85807 8.56029 1.000 79.62444 83 GLN A O 1
ATOM 2005 N N . HIS B 2 18 ? -47.41122 -36.40961 9.74770 1.000 83.93156 84 HIS A N 1
ATOM 2006 C CA . HIS B 2 18 ? -46.65643 -35.88333 10.87984 1.000 85.92127 84 HIS A CA 1
ATOM 2007 C C . HIS B 2 18 ? -46.92064 -36.66196 12.16367 1.000 89.58648 84 HIS A C 1
ATOM 2008 O O . HIS B 2 18 ? -48.04511 -37.10792 12.41410 1.000 94.48261 84 HIS A O 1
ATOM 2015 N N . ILE B 2 19 ? -45.87224 -36.78602 12.98655 1.000 87.08790 85 ILE A N 1
ATOM 2016 C CA . ILE B 2 19 ? -45.93182 -37.61004 14.19309 1.000 86.58351 85 ILE A CA 1
ATOM 2017 C C . ILE B 2 19 ? -46.81258 -36.97507 15.24999 1.000 92.21991 85 ILE A C 1
ATOM 2018 O O . ILE B 2 19 ? -47.64498 -37.64714 15.86926 1.000 101.13085 85 ILE A O 1
ATOM 2023 N N . GLY B 2 20 ? -46.61285 -35.70449 15.52568 1.000 91.37957 86 GLY A N 1
ATOM 2024 C CA . GLY B 2 20 ? -47.52426 -35.28407 16.57963 1.000 99.18094 86 GLY A CA 1
ATOM 2025 C C . GLY B 2 20 ? -46.80354 -35.12325 17.90172 1.000 98.05498 86 GLY A C 1
ATOM 2026 O O . GLY B 2 20 ? -45.91630 -35.91091 18.25300 1.000 101.41592 86 GLY A O 1
ATOM 2027 N N . HIS B 2 21 ? -47.18388 -34.08914 18.64046 1.000 97.51344 87 HIS A N 1
ATOM 2028 C CA . HIS B 2 21 ? -46.43113 -33.70012 19.82532 1.000 104.72720 87 HIS A CA 1
ATOM 2029 C C . HIS B 2 21 ? -46.53306 -34.77251 20.90855 1.000 102.66715 87 HIS A C 1
ATOM 2030 O O . HIS B 2 21 ? -47.63514 -35.12482 21.34254 1.000 102.13449 87 HIS A O 1
ATOM 2037 N N . VAL B 2 22 ? -45.38632 -35.30212 21.34115 1.000 100.88950 88 VAL A N 1
ATOM 2038 C CA . VAL B 2 22 ? -45.37513 -36.30400 22.40264 1.000 98.52113 88 VAL A CA 1
ATOM 2039 C C . VAL B 2 22 ? -46.18435 -37.49254 21.88691 1.000 94.53104 88 VAL A C 1
ATOM 2040 O O . VAL B 2 22 ? -46.76531 -38.25390 22.66174 1.000 94.56992 88 VAL A O 1
ATOM 2044 N N . GLY B 2 23 ? -46.24242 -37.64872 20.56573 1.000 98.60667 89 GLY A N 1
ATOM 2045 C CA . GLY B 2 23 ? -47.03750 -38.70594 19.96005 1.000 94.03590 89 GLY A CA 1
ATOM 2046 C C . GLY B 2 23 ? -48.51879 -38.65960 20.27632 1.000 94.21968 89 GLY A C 1
ATOM 2047 O O . GLY B 2 23 ? -49.18755 -39.69178 20.18333 1.000 91.59330 89 GLY A O 1
ATOM 2048 N N . TRP B 2 24 ? -49.05638 -37.48512 20.63033 1.000 99.51585 90 TRP A N 1
ATOM 2049 C CA . TRP B 2 24 ? -50.45750 -37.29397 21.00352 1.000 90.28196 90 TRP A CA 1
ATOM 2050 C C . TRP B 2 24 ? -51.16464 -36.36276 20.02802 1.000 95.14270 90 TRP A C 1
ATOM 2051 O O . TRP B 2 24 ? -50.62996 -35.30655 19.67066 1.000 100.90669 90 TRP A O 1
ATOM 2062 N N . ASP B 2 25 ? -52.40602 -36.76425 19.58898 1.000 98.41257 91 ASP A N 1
ATOM 2063 C CA . ASP B 2 25 ? -53.31261 -35.92159 18.78483 1.000 104.10281 91 ASP A CA 1
ATOM 2064 C C . ASP B 2 25 ? -54.54612 -35.54807 19.61109 1.000 101.89872 91 ASP A C 1
ATOM 2065 O O . ASP B 2 25 ? -55.12516 -36.41256 20.28672 1.000 99.12150 91 ASP A O 1
ATOM 2070 N N . PRO B 2 26 ? -54.95302 -34.26990 19.59953 1.000 100.03264 92 PRO A N 1
ATOM 2071 C CA . PRO B 2 26 ? -56.03807 -33.82579 20.49958 1.000 105.13951 92 PRO A CA 1
ATOM 2072 C C . PRO B 2 26 ? -57.45075 -34.28384 20.10951 1.000 103.39588 92 PRO A C 1
ATOM 2073 O O . PRO B 2 26 ? -58.38667 -34.03503 20.88537 1.000 99.30901 92 PRO A O 1
ATOM 2077 N N . ASN B 2 27 ? -57.64218 -34.94172 18.96467 1.000 101.59263 93 ASN A N 1
ATOM 2078 C CA . ASN B 2 27 ? -58.91312 -35.59446 18.65955 1.000 102.09290 93 ASN A CA 1
ATOM 2079 C C . ASN B 2 27 ? -58.84875 -37.11340 18.71986 1.000 100.94089 93 ASN A C 1
ATOM 2080 O O . ASN B 2 27 ? -59.80074 -37.74119 19.18558 1.000 100.69371 93 ASN A O 1
ATOM 2085 N N . THR B 2 28 ? -57.75793 -37.72658 18.25463 1.000 99.77705 94 THR A N 1
ATOM 2086 C CA . THR B 2 28 ? -57.63063 -39.17809 18.20637 1.000 94.03752 94 THR A CA 1
ATOM 2087 C C . THR B 2 28 ? -56.79196 -39.75260 19.35236 1.000 94.50067 94 THR A C 1
ATOM 2088 O O . THR B 2 28 ? -56.64266 -40.97137 19.43711 1.000 92.76294 94 THR A O 1
ATOM 2092 N N . GLY B 2 29 ? -56.24728 -38.92478 20.23698 1.000 95.07332 95 GLY A N 1
ATOM 2093 C CA . GLY B 2 29 ? -55.42292 -39.45284 21.30581 1.000 91.58479 95 GLY A CA 1
ATOM 2094 C C . GLY B 2 29 ? -54.06024 -39.89683 20.79689 1.000 94.47926 95 GLY A C 1
ATOM 2095 O O . GLY B 2 29 ? -53.57079 -39.43986 19.76344 1.000 100.68168 95 GLY A O 1
ATOM 2096 N N . PHE B 2 30 ? -53.45377 -40.82653 21.53087 1.000 88.13422 96 PHE A N 1
ATOM 2097 C CA . PHE B 2 30 ? -52.06950 -41.22582 21.29917 1.000 85.00695 96 PHE A CA 1
ATOM 2098 C C . PHE B 2 30 ? -51.98101 -42.13106 20.07840 1.000 85.32692 96 PHE A C 1
ATOM 2099 O O . PHE B 2 30 ? -52.64092 -43.16853 20.03504 1.000 87.26090 96 PHE A O 1
ATOM 2107 N N . ASP B 2 31 ? -51.16045 -41.75749 19.09344 1.000 92.65697 97 ASP A N 1
ATOM 2108 C CA . ASP B 2 31 ? -50.84087 -42.66966 17.99615 1.000 94.99364 97 ASP A CA 1
ATOM 2109 C C . ASP B 2 31 ? -50.04552 -43.85031 18.52443 1.000 90.62069 97 ASP A C 1
ATOM 2110 O O . ASP B 2 31 ? -48.88833 -43.68291 18.91183 1.000 93.48073 97 ASP A O 1
ATOM 2115 N N . LEU B 2 32 ? -50.62308 -45.04775 18.51898 1.000 88.63570 98 LEU A N 1
ATOM 2116 C CA . LEU B 2 32 ? -49.95402 -46.15343 19.19396 1.000 91.15950 98 LEU A CA 1
ATOM 2117 C C . LEU B 2 32 ? -48.78068 -46.73849 18.41129 1.000 91.76755 98 LEU A C 1
ATOM 2118 O O . LEU B 2 32 ? -47.95379 -47.42436 19.02437 1.000 91.64539 98 LEU A O 1
ATOM 2123 N N . ASN B 2 33 ? -48.68208 -46.51427 17.08781 1.000 91.44768 99 ASN A N 1
ATOM 2124 C CA . ASN B 2 33 ? -47.51650 -47.03527 16.36470 1.000 93.17164 99 ASN A CA 1
ATOM 2125 C C . ASN B 2 33 ? -46.29076 -46.16069 16.59895 1.000 89.76089 99 ASN A C 1
ATOM 2126 O O . ASN B 2 33 ? -45.15859 -46.66512 16.62961 1.000 89.76918 99 ASN A O 1
ATOM 2131 N N . ASN B 2 34 ? -46.50633 -44.85999 16.77713 1.000 84.61284 100 ASN A N 1
ATOM 2132 C CA . ASN B 2 34 ? -45.46088 -43.86763 16.99352 1.000 86.04468 100 ASN A CA 1
ATOM 2133 C C . ASN B 2 34 ? -45.48152 -43.29042 18.41563 1.000 88.32320 100 ASN A C 1
ATOM 2134 O O . ASN B 2 34 ? -45.02685 -42.16836 18.66130 1.000 88.96502 100 ASN A O 1
ATOM 2139 N N . LEU B 2 35 ? -46.02305 -44.04301 19.37111 1.000 89.32108 101 LEU A N 1
ATOM 2140 C CA . LEU B 2 35 ? -45.80364 -43.76609 20.78755 1.000 83.15950 101 LEU A CA 1
ATOM 2141 C C . LEU B 2 35 ? -44.35022 -43.98432 21.18014 1.000 91.34798 101 LEU A C 1
ATOM 2142 O O . LEU B 2 35 ? -43.64417 -44.83612 20.62402 1.000 93.63173 101 LEU A O 1
ATOM 2147 N N . ASP B 2 36 ? -43.90700 -43.20963 22.18095 1.000 87.50446 102 ASP A N 1
ATOM 2148 C CA . ASP B 2 36 ? -42.54188 -43.40264 22.63951 1.000 79.21683 102 ASP A CA 1
ATOM 2149 C C . ASP B 2 36 ? -42.47097 -44.71280 23.41754 1.000 81.63282 102 ASP A C 1
ATOM 2150 O O . ASP B 2 36 ? -43.42914 -45.06579 24.11789 1.000 84.50621 102 ASP A O 1
ATOM 2155 N N . PRO B 2 37 ? -41.37436 -45.46848 23.29840 1.000 82.73238 103 PRO A N 1
ATOM 2156 C CA . PRO B 2 37 ? -41.31948 -46.75385 24.02035 1.000 81.82403 103 PRO A CA 1
ATOM 2157 C C . PRO B 2 37 ? -41.29642 -46.58734 25.52916 1.000 77.13856 103 PRO A C 1
ATOM 2158 O O . PRO B 2 37 ? -42.04099 -47.27777 26.23136 1.000 77.58201 103 PRO A O 1
ATOM 2162 N N . GLU B 2 38 ? -40.47584 -45.66848 26.04256 1.000 74.99046 104 GLU A N 1
ATOM 2163 C CA . GLU B 2 38 ? -40.35578 -45.46756 27.48180 1.000 78.66266 104 GLU A CA 1
ATOM 2164 C C . GLU B 2 38 ? -41.64192 -44.88765 28.07131 1.000 75.93573 104 GLU A C 1
ATOM 2165 O O . GLU B 2 38 ? -41.99016 -45.17858 29.22575 1.000 75.14950 104 GLU A O 1
ATOM 2171 N N . LEU B 2 39 ? -42.35299 -44.06206 27.30045 1.000 70.13879 105 LEU A N 1
ATOM 2172 C CA . LEU B 2 39 ? -43.67233 -43.62070 27.72798 1.000 70.51118 105 LEU A CA 1
ATOM 2173 C C . LEU B 2 39 ? -44.65706 -44.77429 27.75324 1.000 74.93083 105 LEU A C 1
ATOM 2174 O O . LEU B 2 39 ? -45.39969 -44.91930 28.72814 1.000 77.10022 105 LEU A O 1
ATOM 2179 N N . LYS B 2 40 ? -44.68657 -45.60376 26.70184 1.000 71.50484 106 LYS A N 1
ATOM 2180 C CA . LYS B 2 40 ? -45.49599 -46.81899 26.75187 1.000 70.67750 106 LYS A CA 1
ATOM 2181 C C . LYS B 2 40 ? -45.18317 -47.62400 28.01040 1.000 76.62152 106 LYS A C 1
ATOM 2182 O O . LYS B 2 40 ? -46.09205 -47.97518 28.77143 1.000 78.50019 106 LYS A O 1
ATOM 2188 N N . ASN B 2 41 ? -43.88979 -47.89851 28.26166 1.000 79.35751 107 ASN A N 1
ATOM 2189 C CA . ASN B 2 41 ? -43.49344 -48.65594 29.45335 1.000 79.31834 107 ASN A CA 1
ATOM 2190 C C . ASN B 2 41 ? -44.07249 -48.04964 30.71712 1.000 81.54893 107 ASN A C 1
ATOM 2191 O O . ASN B 2 41 ? -44.57718 -48.76945 31.59249 1.000 82.69506 107 ASN A O 1
ATOM 2196 N N . LEU B 2 42 ? -43.99849 -46.72762 30.83958 1.000 76.79320 108 LEU A N 1
ATOM 2197 C CA . LEU B 2 42 ? -44.66253 -46.09778 31.96319 1.000 74.18841 108 LEU A CA 1
ATOM 2198 C C . LEU B 2 42 ? -46.14306 -46.43840 31.97308 1.000 75.17763 108 LEU A C 1
ATOM 2199 O O . LEU B 2 42 ? -46.67123 -46.86110 33.00423 1.000 74.52120 108 LEU A O 1
ATOM 2204 N N . PHE B 2 43 ? -46.82073 -46.32059 30.81782 1.000 81.58302 109 PHE A N 1
ATOM 2205 C CA . PHE B 2 43 ? -48.27510 -46.51960 30.79778 1.000 82.61571 109 PHE A CA 1
ATOM 2206 C C . PHE B 2 43 ? -48.65475 -47.95404 31.15406 1.000 86.08272 109 PHE A C 1
ATOM 2207 O O . PHE B 2 43 ? -49.71194 -48.17423 31.75371 1.000 88.63544 109 PHE A O 1
ATOM 2215 N N . ASP B 2 44 ? -47.81201 -48.93512 30.80799 1.000 82.46266 110 ASP A N 1
ATOM 2216 C CA . ASP B 2 44 ? -48.11630 -50.32321 31.14206 1.000 81.86706 110 ASP A CA 1
ATOM 2217 C C . ASP B 2 44 ? -47.97678 -50.58506 32.63618 1.000 83.56487 110 ASP A C 1
ATOM 2218 O O . ASP B 2 44 ? -48.75512 -51.35295 33.21895 1.000 81.30109 110 ASP A O 1
ATOM 2223 N N . MET B 2 45 ? -46.99129 -49.95314 33.27311 1.000 83.48506 111 MET A N 1
ATOM 2224 C CA . MET B 2 45 ? -46.85516 -50.05870 34.71806 1.000 78.73127 111 MET A CA 1
ATOM 2225 C C . MET B 2 45 ? -48.04211 -49.44222 35.44647 1.000 80.78925 111 MET A C 1
ATOM 2226 O O . MET B 2 45 ? -48.23567 -49.69602 36.64434 1.000 84.31087 111 MET A O 1
ATOM 2231 N N . CYS B 2 46 ? -48.82333 -48.61031 34.75927 1.000 85.06784 112 CYS A N 1
ATOM 2232 C CA . CYS B 2 46 ? -49.99606 -47.97249 35.34432 1.000 85.31836 112 CYS A CA 1
ATOM 2233 C C . CYS B 2 46 ? -51.28643 -48.64027 34.89801 1.000 83.61496 112 CYS A C 1
ATOM 2234 O O . CYS B 2 46 ? -52.37505 -48.12553 35.16456 1.000 83.64797 112 CYS A O 1
ATOM 2237 N N . GLY B 2 47 ? -51.18418 -49.78087 34.22748 1.000 87.97864 113 GLY A N 1
ATOM 2238 C CA . GLY B 2 47 ? -52.35496 -50.51718 33.79686 1.000 92.76706 113 GLY A CA 1
ATOM 2239 C C . GLY B 2 47 ? -53.22041 -49.80364 32.78249 1.000 96.60844 113 GLY A C 1
ATOM 2240 O O . GLY B 2 47 ? -54.34593 -50.25211 32.51678 1.000 101.15474 113 GLY A O 1
ATOM 2241 N N . ILE B 2 48 ? -52.72673 -48.70780 32.20077 1.000 91.76738 114 ILE A N 1
ATOM 2242 C CA . ILE B 2 48 ? -53.53294 -47.89179 31.29948 1.000 87.00540 114 ILE A CA 1
ATOM 2243 C C . ILE B 2 48 ? -53.82738 -48.64844 30.01516 1.000 91.48821 114 ILE A C 1
ATOM 2244 O O . ILE B 2 48 ? -52.91247 -49.09918 29.31124 1.000 94.05636 114 ILE A O 1
ATOM 2249 N N . SER B 2 49 ? -55.12020 -48.77070 29.71097 1.000 90.52490 115 SER A N 1
ATOM 2250 C CA . SER B 2 49 ? -55.61615 -49.53128 28.57814 1.000 93.05116 115 SER A CA 1
ATOM 2251 C C . SER B 2 49 ? -55.30742 -48.81869 27.27259 1.000 91.27104 115 SER A C 1
ATOM 2252 O O . SER B 2 49 ? -55.18135 -47.59531 27.22517 1.000 90.662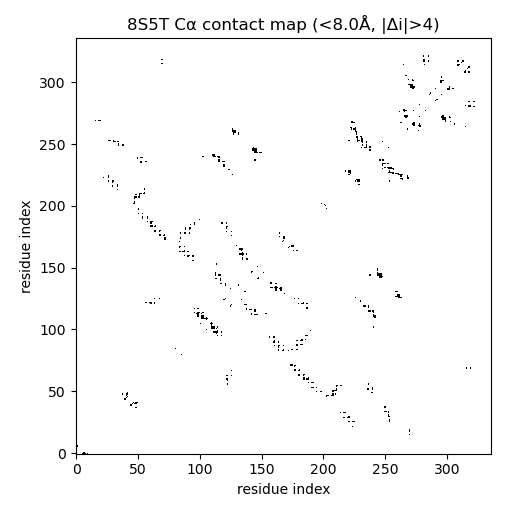79 115 SER A O 1
ATOM 2255 N N . GLU B 2 50 ? -55.15510 -49.60990 26.20797 1.000 94.32732 116 GLU A N 1
ATOM 2256 C CA . GLU B 2 50 ? -54.99640 -49.04516 24.86955 1.000 95.28513 116 GLU A CA 1
ATOM 2257 C C . GLU B 2 50 ? -56.22220 -48.23004 24.48204 1.000 95.25467 116 GLU A C 1
ATOM 2258 O O . GLU B 2 50 ? -56.10510 -47.26217 23.72626 1.000 99.09206 116 GLU A O 1
ATOM 2264 N N . ALA B 2 51 ? -57.39998 -48.59075 25.01052 1.000 92.58556 117 ALA A N 1
ATOM 2265 C CA . ALA B 2 51 ? -58.62633 -47.85613 24.74441 1.000 89.30464 117 ALA A CA 1
ATOM 2266 C C . ALA B 2 51 ? -58.72269 -46.57512 25.55957 1.000 89.79197 117 ALA A C 1
ATOM 2267 O O . ALA B 2 51 ? -59.47685 -45.66955 25.18627 1.000 90.00404 117 ALA A O 1
ATOM 2269 N N . GLN B 2 52 ? -58.00092 -46.48932 26.67616 1.000 88.98873 118 GLN A N 1
ATOM 2270 C CA . GLN B 2 52 ? -57.95255 -45.24201 27.41894 1.000 87.80977 118 GLN A CA 1
ATOM 2271 C C . GLN B 2 52 ? -56.98088 -44.27231 26.78428 1.000 86.88841 118 GLN A C 1
ATOM 2272 O O . GLN B 2 52 ? -57.16520 -43.05791 26.89150 1.000 89.53826 118 GLN A O 1
ATOM 2278 N N . LEU B 2 53 ? -55.92990 -44.79753 26.15334 1.000 88.99850 119 LEU A N 1
ATOM 2279 C CA . LEU B 2 53 ? -54.94453 -43.95012 25.48873 1.000 89.09553 119 LEU A CA 1
ATOM 2280 C C . LEU B 2 53 ? -55.53202 -43.32116 24.23872 1.000 90.49164 119 LEU A C 1
ATOM 2281 O O . LEU B 2 53 ? -55.23172 -42.16658 23.91569 1.000 89.90382 119 LEU A O 1
ATOM 2286 N N . LYS B 2 54 ? -56.36395 -44.08344 23.52430 1.000 93.79399 120 LYS A N 1
ATOM 2287 C CA . LYS B 2 54 ? -57.04207 -43.69170 22.29667 1.000 88.55224 120 LYS A CA 1
ATOM 2288 C C . LYS B 2 54 ? -58.32940 -42.91207 22.53642 1.000 89.17790 120 LYS A C 1
ATOM 2289 O O . LYS B 2 54 ? -58.91791 -42.43809 21.56416 1.000 89.88960 120 LYS A O 1
ATOM 2295 N N . ASP B 2 55 ? -58.75654 -42.73228 23.79449 1.000 91.09582 121 ASP A N 1
ATOM 2296 C CA . ASP B 2 55 ? -59.92477 -41.91334 24.13566 1.000 95.89583 121 ASP A CA 1
ATOM 2297 C C . ASP B 2 55 ? -59.52522 -40.45432 24.36031 1.0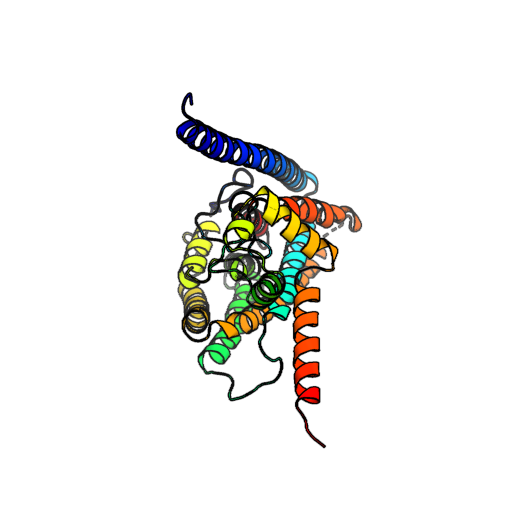00 94.57841 121 ASP A C 1
ATOM 2298 O O . ASP B 2 55 ? -58.51404 -40.17420 25.01373 1.000 92.79934 121 ASP A O 1
ATOM 2303 N N . ARG B 2 56 ? -60.32940 -39.52507 23.82905 1.000 92.49003 122 ARG A N 1
ATOM 2304 C CA . ARG B 2 56 ? -59.95459 -38.11813 23.90828 1.000 94.60426 122 ARG A CA 1
ATOM 2305 C C . ARG B 2 56 ? -59.92596 -37.64193 25.35609 1.000 93.29441 122 ARG A C 1
ATOM 2306 O O . ARG B 2 56 ? -58.88951 -37.16688 25.83423 1.000 93.57821 122 ARG A O 1
ATOM 2314 N N . GLU B 2 57 ? -61.04266 -37.79005 26.08259 1.000 93.19360 123 GLU A N 1
ATOM 2315 C CA . GLU B 2 57 ? -61.11353 -37.23916 27.43950 1.000 97.07193 123 GLU A CA 1
ATOM 2316 C C . GLU B 2 57 ? -60.01334 -37.77051 28.35000 1.000 94.16521 123 GLU A C 1
ATOM 2317 O O . GLU B 2 57 ? -59.43347 -37.00655 29.13349 1.000 91.00027 123 GLU A O 1
ATOM 2323 N N . THR B 2 58 ? -59.70543 -39.06764 28.26642 1.000 95.31191 124 THR A N 1
ATOM 2324 C CA . THR B 2 58 ? -58.69662 -39.62485 29.16691 1.000 97.25903 124 THR A CA 1
ATOM 2325 C C . THR B 2 58 ? -57.26598 -39.32317 28.69866 1.000 93.65418 124 THR A C 1
ATOM 2326 O O . THR B 2 58 ? -56.40400 -38.99454 29.52279 1.000 85.75436 124 THR A O 1
ATOM 2330 N N . SER B 2 59 ? -56.98697 -39.39766 27.38889 1.000 93.88238 125 SER A N 1
ATOM 2331 C CA . SER B 2 59 ? -55.61491 -39.16929 26.93804 1.000 87.43224 125 SER A CA 1
ATOM 2332 C C . SER B 2 59 ? -55.16847 -37.74754 27.24230 1.000 90.80665 125 SER A C 1
ATOM 2333 O O . SER B 2 59 ? -54.00454 -37.52199 27.58808 1.000 95.18321 125 SER A O 1
ATOM 2336 N N . LYS B 2 60 ? -56.07633 -36.77553 27.12381 1.000 91.08907 126 LYS A N 1
ATOM 2337 C CA . LYS B 2 60 ? -55.76994 -35.41561 27.56102 1.000 92.65718 126 LYS A CA 1
ATOM 2338 C C . LYS B 2 60 ? -55.26025 -35.40979 28.99589 1.000 92.53985 126 LYS A C 1
ATOM 2339 O O . LYS B 2 60 ? -54.22123 -34.81644 29.29712 1.000 94.05383 126 LYS A O 1
ATOM 2345 N N . VAL B 2 61 ? -55.98704 -36.06813 29.90140 1.000 91.94532 127 VAL A N 1
ATOM 2346 C CA . VAL B 2 61 ? -55.58358 -36.04871 31.30182 1.000 90.69899 127 VAL A CA 1
ATOM 2347 C C . VAL B 2 61 ? -54.25056 -36.75885 31.50604 1.000 88.76025 127 VAL A C 1
ATOM 2348 O O . VAL B 2 61 ? -53.46395 -36.35310 32.36748 1.000 86.88776 127 VAL A O 1
ATOM 2352 N N . ILE B 2 62 ? -53.95488 -37.79812 30.71125 1.000 88.30846 128 ILE A N 1
ATOM 2353 C CA . ILE B 2 62 ? -52.61489 -38.38457 30.72297 1.000 80.30561 128 ILE A CA 1
ATOM 2354 C C . ILE B 2 62 ? -51.59461 -37.40297 30.16753 1.000 84.45613 128 ILE A C 1
ATOM 2355 O O . ILE B 2 62 ? -50.57946 -37.11073 30.80843 1.000 88.27078 128 ILE A O 1
ATOM 2360 N N . TYR B 2 63 ? -51.83807 -36.89859 28.95905 1.000 85.62795 129 TYR A N 1
ATOM 2361 C CA . TYR B 2 63 ? -50.95625 -35.90499 28.35302 1.000 88.24404 129 TYR A CA 1
ATOM 2362 C C . TYR B 2 63 ? -50.61194 -34.79072 29.33732 1.000 88.25426 129 TYR A C 1
ATOM 2363 O O . TYR B 2 63 ? -49.44736 -34.40721 29.48629 1.000 87.27057 129 TYR A O 1
ATOM 2372 N N . ASP B 2 64 ? -51.63029 -34.27818 30.03251 1.000 90.43555 130 ASP A N 1
ATOM 2373 C CA . ASP B 2 64 ? -51.48538 -33.09187 30.86942 1.000 87.87523 130 ASP A CA 1
ATOM 2374 C C . ASP B 2 64 ? -50.68871 -33.38607 32.13094 1.000 87.98850 130 ASP A C 1
ATOM 2375 O O . ASP B 2 64 ? -49.83685 -32.58635 32.52713 1.000 90.69860 130 ASP A O 1
ATOM 2380 N N . PHE B 2 65 ? -50.96333 -34.51489 32.78419 1.000 88.03774 131 PHE A N 1
ATOM 2381 C CA . PHE B 2 65 ? -50.10084 -34.97474 33.86520 1.000 85.41163 131 PHE A CA 1
ATOM 2382 C C . PHE B 2 65 ? -48.65543 -35.07482 33.40264 1.000 87.70099 131 PHE A C 1
ATOM 2383 O O . PHE B 2 65 ? -47.74600 -34.58114 34.07870 1.000 91.63148 131 PHE A O 1
ATOM 2391 N N . ILE B 2 66 ? -48.41736 -35.74337 32.26431 1.000 84.69941 132 ILE A N 1
ATOM 2392 C CA . ILE B 2 66 ? -47.04757 -35.89019 31.76468 1.000 85.41975 132 ILE A CA 1
ATOM 2393 C C . ILE B 2 66 ? -46.38427 -34.53540 31.58986 1.000 89.39562 132 ILE A C 1
ATOM 2394 O O . ILE B 2 66 ? -45.21292 -34.35509 31.94308 1.000 92.38646 132 ILE A O 1
ATOM 2399 N N . GLU B 2 67 ? -47.11283 -33.56010 31.04203 1.000 86.81206 133 GLU A N 1
ATOM 2400 C CA . GLU B 2 67 ? -46.53915 -32.22372 30.95966 1.000 86.53417 133 GLU A CA 1
ATOM 2401 C C . GLU B 2 67 ? -46.32246 -31.63802 32.34491 1.000 90.57026 133 GLU A C 1
ATOM 2402 O O . GLU B 2 67 ? -45.31104 -30.97176 32.58686 1.000 93.54075 133 GLU A O 1
ATOM 2408 N N . LYS B 2 68 ? -47.24071 -31.90121 33.27737 1.000 91.53419 134 LYS A N 1
ATOM 2409 C CA . LYS B 2 68 ? -47.09715 -31.35066 34.62136 1.000 90.85733 134 LYS A CA 1
ATOM 2410 C C . LYS B 2 68 ? -45.78924 -31.77527 35.26949 1.000 93.58044 134 LYS A C 1
ATOM 2411 O O . LYS B 2 68 ? -45.08080 -30.95088 35.85772 1.000 92.22702 134 LYS A O 1
ATOM 2417 N N . THR B 2 69 ? -45.46117 -33.05872 35.19643 1.000 94.63860 135 THR A N 1
ATOM 2418 C CA . THR B 2 69 ? -44.38234 -33.60944 35.99837 1.000 96.51247 135 THR A CA 1
ATOM 2419 C C . THR B 2 69 ? -43.01511 -33.44935 35.34588 1.000 95.19732 135 THR A C 1
ATOM 2420 O O . THR B 2 69 ? -42.03485 -34.02825 35.83226 1.000 94.28055 135 THR A O 1
ATOM 2424 N N . GLY B 2 70 ? -42.92817 -32.67778 34.26408 1.000 94.36832 136 GLY A N 1
ATOM 2425 C CA . GLY B 2 70 ? -41.64681 -32.34996 33.67050 1.000 91.96477 136 GLY A CA 1
ATOM 2426 C C . GLY B 2 70 ? -41.44309 -32.90859 32.28075 1.000 85.84130 136 GLY A C 1
ATOM 2427 O O . GLY B 2 70 ? -40.32244 -33.25753 31.90440 1.000 88.91198 136 GLY A O 1
ATOM 2428 N N . GLY B 2 71 ? -42.51681 -33.01540 31.51211 1.000 84.28258 137 GLY A N 1
ATOM 2429 C CA . GLY B 2 71 ? -42.40286 -33.50020 30.15268 1.000 86.85329 137 GLY A CA 1
ATOM 2430 C C . GLY B 2 71 ? -41.94972 -34.93746 30.04935 1.000 87.44808 137 GLY A C 1
ATOM 2431 O O . GLY B 2 71 ? -41.66839 -35.59671 31.05628 1.000 87.32794 137 GLY A O 1
ATOM 2432 N N . VAL B 2 72 ? -41.88005 -35.43939 28.81774 1.000 92.51448 138 VAL A N 1
ATOM 2433 C CA . VAL B 2 72 ? -41.44117 -36.81609 28.61096 1.000 87.37914 138 VAL A CA 1
ATOM 2434 C C . VAL B 2 72 ? -40.01063 -37.00629 29.09481 1.000 89.52721 138 VAL A C 1
ATOM 2435 O O . VAL B 2 72 ? -39.65140 -38.08792 29.57304 1.000 83.16707 138 VAL A O 1
ATOM 2439 N N . GLU B 2 73 ? -39.18743 -35.94940 29.01728 1.000 94.64682 139 GLU A N 1
ATOM 2440 C CA . GLU B 2 73 ? -37.78395 -36.03265 29.41981 1.000 88.52841 139 GLU A CA 1
ATOM 2441 C C . GLU B 2 73 ? -37.63203 -36.54274 30.83430 1.000 84.26622 139 GLU A C 1
ATOM 2442 O O . GLU B 2 73 ? -36.83777 -37.45236 31.08548 1.000 85.08328 139 GLU A O 1
ATOM 2448 N N . ALA B 2 74 ? -38.38939 -35.97805 31.77674 1.000 87.27565 140 ALA A N 1
ATOM 2449 C CA . ALA B 2 74 ? -38.28326 -36.44305 33.15693 1.000 88.35252 140 ALA A CA 1
ATOM 2450 C C . ALA B 2 74 ? -38.67554 -37.90612 33.27332 1.000 88.66340 140 ALA A C 1
ATOM 2451 O O . ALA B 2 74 ? -38.02907 -38.66377 33.99707 1.000 91.24937 140 ALA A O 1
ATOM 2453 N N . VAL B 2 75 ? -39.71520 -38.33114 32.54781 1.000 86.35151 141 VAL A N 1
ATOM 2454 C CA . VAL B 2 75 ? -40.13994 -39.73290 32.60941 1.000 85.47338 141 VAL A CA 1
ATOM 2455 C C . VAL B 2 75 ? -39.02436 -40.64689 32.11046 1.000 85.40675 141 VAL A C 1
ATOM 2456 O O . VAL B 2 75 ? -38.70638 -41.67334 32.72536 1.000 80.63095 141 VAL A O 1
ATOM 2460 N N . LYS B 2 76 ? -38.42613 -40.29409 30.97165 1.000 85.05579 142 LYS A N 1
ATOM 2461 C CA . LYS B 2 76 ? -37.32191 -41.07902 30.43775 1.000 82.28780 142 LYS A CA 1
ATOM 2462 C C . LYS B 2 76 ? -36.20823 -41.20211 31.47188 1.000 84.21863 142 LYS A C 1
ATOM 2463 O O . LYS B 2 76 ? -35.85738 -42.30940 31.90401 1.000 81.31206 142 LYS A O 1
ATOM 2469 N N . ASN B 2 77 ? -35.69169 -40.06084 31.94042 1.000 86.98302 143 ASN A N 1
ATOM 2470 C CA . ASN B 2 77 ? -34.70328 -40.07978 33.01217 1.000 87.40713 143 ASN A CA 1
ATOM 2471 C C . ASN B 2 77 ? -35.14873 -40.93096 34.18985 1.000 88.40917 143 ASN A C 1
ATOM 2472 O O . ASN B 2 77 ? -34.31003 -41.35454 34.98601 1.000 91.30472 143 ASN A O 1
ATOM 2477 N N . GLU B 2 78 ? -36.43745 -41.20441 34.33630 1.000 86.54289 144 GLU A N 1
ATOM 2478 C CA . GLU B 2 78 ? -36.73652 -41.84462 35.59769 1.000 86.36529 144 GLU A CA 1
ATOM 2479 C C . GLU B 2 78 ? -36.66307 -43.34032 35.44610 1.000 86.41223 144 GLU A C 1
ATOM 2480 O O . GLU B 2 78 ? -36.07900 -44.02353 36.28807 1.000 85.07649 144 GLU A O 1
ATOM 2486 N N . LEU B 2 79 ? -37.28871 -43.83670 34.37776 1.000 89.29881 145 LEU A N 1
ATOM 2487 C CA . LEU B 2 79 ? -37.17771 -45.23405 34.00122 1.000 86.40024 145 LEU A CA 1
ATOM 2488 C C . LEU B 2 79 ? -35.73498 -45.62973 33.77893 1.000 80.26836 145 LEU A C 1
ATOM 2489 O O . LEU B 2 79 ? -35.37746 -46.78705 34.01542 1.000 78.96541 145 LEU A O 1
ATOM 2494 N N . ARG B 2 80 ? -34.89549 -44.68493 33.33220 1.000 80.48780 146 ARG A N 1
ATOM 2495 C CA . ARG B 2 80 ? -33.48369 -44.98699 33.10606 1.000 85.56674 146 ARG A CA 1
ATOM 2496 C C . ARG B 2 80 ? -32.72274 -45.14444 34.42406 1.000 86.06998 146 ARG A C 1
ATOM 2497 O O . ARG B 2 80 ? -32.03989 -46.15905 34.62330 1.000 83.41829 146 ARG A O 1
ATOM 2505 N N . ARG B 2 81 ? -32.81104 -44.15111 35.32772 1.000 81.68291 147 ARG A N 1
ATOM 2506 C CA . ARG B 2 81 ? -32.32991 -44.34753 36.69731 1.000 80.90111 147 ARG A CA 1
ATOM 2507 C C . ARG B 2 81 ? -32.80754 -45.67895 37.27729 1.000 85.35313 147 ARG A C 1
ATOM 2508 O O . ARG B 2 81 ? -32.01039 -46.46833 37.79620 1.000 89.06150 147 ARG A O 1
ATOM 2516 N N . GLN B 2 82 ? -34.09846 -45.96913 37.16445 1.000 82.79486 148 GLN A N 1
ATOM 2517 C CA . GLN B 2 82 ? -34.59519 -47.22542 37.71107 1.000 83.34367 148 GLN A CA 1
ATOM 2518 C C . GLN B 2 82 ? -33.93367 -48.44193 37.10026 1.000 82.88422 148 GLN A C 1
ATOM 2519 O O . GLN B 2 82 ? -33.86257 -49.49140 37.74635 1.000 85.47408 148 GLN A O 1
ATOM 2525 N N . ALA B 2 83 ? -33.50773 -48.34687 35.84501 1.000 83.48102 149 ALA A N 1
ATOM 2526 C CA . ALA B 2 83 ? -32.90028 -49.49444 35.19276 1.000 78.19634 149 ALA A CA 1
ATOM 2527 C C . ALA B 2 83 ? -31.45573 -49.66447 35.63378 1.000 78.78477 149 ALA A C 1
ATOM 2528 O O . ALA B 2 83 ? -31.02886 -50.79077 35.91168 1.000 76.06085 149 ALA A O 1
ATOM 2530 N N . GLU B 2 84 ? -30.68950 -48.56575 35.71250 1.000 75.86815 150 GLU A N 1
ATOM 2531 C CA . GLU B 2 84 ? -29.32968 -48.68006 36.23280 1.000 78.76503 150 GLU A CA 1
ATOM 2532 C C . GLU B 2 84 ? -29.34809 -48.99656 37.73217 1.000 83.88715 150 GLU A C 1
ATOM 2533 O O . GLU B 2 84 ? -28.46007 -49.70312 38.21021 1.000 92.39849 150 GLU A O 1
ATOM 2539 N N . ASN B 2 85 ? -30.38136 -48.58628 38.47828 1.000 85.84554 151 ASN A N 1
ATOM 2540 C CA . ASN B 2 85 ? -30.54128 -49.11702 39.83607 1.000 84.95005 151 ASN A CA 1
ATOM 2541 C C . ASN B 2 85 ? -30.81724 -50.60472 39.83302 1.000 81.65364 151 ASN A C 1
ATOM 2542 O O . ASN B 2 85 ? -30.29780 -51.33349 40.67736 1.000 86.50736 151 ASN A O 1
ATOM 2547 N N . LEU B 2 86 ? -31.66485 -51.07041 38.92788 1.000 82.25445 152 LEU A N 1
ATOM 2548 C CA . LEU B 2 86 ? -31.93139 -52.49521 38.87217 1.000 81.49137 152 LEU A CA 1
ATOM 2549 C C . LEU B 2 86 ? -30.70630 -53.26780 38.40629 1.000 84.84680 152 LEU A C 1
ATOM 2550 O O . LEU B 2 86 ? -30.61731 -54.47226 38.66571 1.000 85.49652 152 LEU A O 1
ATOM 2555 N N . TYR B 2 87 ? -29.74965 -52.59315 37.75263 1.000 83.71478 153 TYR A N 1
ATOM 2556 C CA . TYR B 2 87 ? -28.53151 -53.26017 37.29487 1.000 81.39201 153 TYR A CA 1
ATOM 2557 C C . TYR B 2 87 ? -27.65219 -53.61815 38.47739 1.000 82.98769 153 TYR A C 1
ATOM 2558 O O . TYR B 2 87 ? -27.23211 -54.77247 38.63355 1.000 82.80259 153 TYR A O 1
ATOM 2567 N N . PHE B 2 88 ? -27.35328 -52.60608 39.30833 1.000 86.09517 154 PHE A N 1
ATOM 2568 C CA . PHE B 2 88 ? -26.55840 -52.75815 40.52792 1.000 87.98004 154 PHE A CA 1
ATOM 2569 C C . PHE B 2 88 ? -27.23485 -53.62686 41.59311 1.000 89.22736 154 PHE A C 1
ATOM 2570 O O . PHE B 2 88 ? -26.54667 -54.18891 42.45307 1.000 88.03354 154 PHE A O 1
ATOM 2578 N N . GLN B 2 89 ? -28.56573 -53.73265 41.57828 1.000 90.54813 155 GLN A N 1
ATOM 2579 C CA . GLN B 2 89 ? -29.27617 -54.54071 42.56102 1.000 89.11202 155 GLN A CA 1
ATOM 2580 C C . GLN B 2 89 ? -29.42982 -55.99422 42.12508 1.000 93.56708 155 GLN A C 1
ATOM 2581 O O . GLN B 2 89 ? -29.82479 -56.83783 42.94138 1.000 101.63092 155 GLN A O 1
ATOM 2587 N N . GLY B 2 90 ? -29.11299 -56.31594 40.87579 1.000 94.12670 156 GLY A N 1
ATOM 2588 C CA . GLY B 2 90 ? -29.01319 -57.70949 40.48855 1.000 97.09028 156 GLY A CA 1
ATOM 2589 C C . GLY B 2 90 ? -27.68627 -58.35380 40.81627 1.000 98.54398 156 GLY A C 1
ATOM 2590 O O . GLY B 2 90 ? -27.48609 -59.53963 40.54047 1.000 100.22530 156 GLY A O 1
ATOM 2591 N N . LEU B 2 91 ? -26.77721 -57.58648 41.41882 1.000 99.97936 157 LEU A N 1
ATOM 2592 C CA . LEU B 2 91 ? -25.41508 -58.02322 41.69211 1.000 93.28367 157 LEU A CA 1
ATOM 2593 C C . LEU B 2 91 ? -25.38945 -58.69491 43.06931 1.000 102.20665 157 LEU A C 1
ATOM 2594 O O . LEU B 2 91 ? -25.90280 -58.13576 44.04718 1.000 106.76080 157 LEU A O 1
ATOM 2599 N N . GLU B 2 92 ? -24.81984 -59.90123 43.15112 1.000 108.01947 158 GLU A N 1
ATOM 2600 C CA . GLU B 2 92 ? -24.83006 -60.70354 44.38023 1.000 115.03316 158 GLU A CA 1
ATOM 2601 C C . GLU B 2 92 ? -23.43705 -60.79752 45.00587 1.000 110.44060 158 GLU A C 1
ATOM 2602 O O . GLU B 2 92 ? -22.51828 -61.36551 44.40673 1.000 113.05977 158 GLU A O 1
ATOM 2608 N N . HIS B 2 93 ? -23.29893 -60.27013 46.22217 1.000 108.49803 159 HIS A N 1
ATOM 2609 C CA . HIS B 2 93 ? -22.05248 -60.32510 46.99376 1.000 114.54244 159 HIS A CA 1
ATOM 2610 C C . HIS B 2 93 ? -22.04186 -61.52637 47.99027 1.000 109.80663 159 HIS A C 1
ATOM 2611 O O . HIS B 2 93 ? -21.39733 -61.51420 49.05397 1.000 90.62820 159 HIS A O 1
#

Radius of gyration: 22.06 Å; Cα contacts (8 Å, |Δi|>4): 381; chains: 2; bounding box: 66×62×60 Å

Foldseek 3Di:
DPDPVVVVVVVVVVVVVPVVVVLVVVLVVLVVVLVVVLVCCCVPVNCLSQLLLLVLLLVLLVVLLVVLVVLADDPDPPDDPDPLVVLQLVLLVVLLVVLLCLAPPNDPDRDNLSLLLLSLCLRVVVVDDLPDQQLVSSVVSCVVLPNVPDPDDCPVSSCSNRVSLNCCSPPPVSCNSVSSNSNSVSSSVSSVVVSVVVVVPPHDPPVSVVNVVSSVSLVVSCVSPVVVSSVVSSVSSSPYSDD/DDDPDDPVCPPPDDPDDDQDDCQADQQQAHDVVSHDPLVVVVCVVVVNDPVQRRDNVNSVVVQVVCVVVPHVVVSVVVVVVVVVVVVVVVDDD

B-factor: mean 93.19, std 16.53, range [57.2, 153.77]

Sequence (336 aa):
AMSSEVAKLVSELKDAVHSHAESQKVLKKVSQELQTKWTDWENNRGPDYLLHGYRVIARALQQTYTEQSMLIEGTSSTGPVPQAVTVAKDAVTQTVRGAIKNLENPKPDPDGVLMQVVISLGIEGPTLDPGESIQNFLETRVSDFGGDDSDIDYTSDIARLGSALDRVRENHPNEMPRIWIALARELGAAVHSHATSVRIANHTRDVVRMANESSRLLQGMKVLSVGAWANTMTVLIGDLFEHKKKRLTKADIGTPSNFQHIGHVGWDPNTGFDLNNLDPELKNLFDMCGISEAQLKDRETSKVIYDFIEKTGGVEAVKNELRRQAENLYFQGLEH